Protein AF-A0A2E7SPN4-F1 (afdb_monomer)

Radius of gyration: 27.51 Å; Cα contacts (8 Å, |Δi|>4): 813; chains: 1; bounding box: 82×44×69 Å

Structure (mmCIF, N/CA/C/O backbone):
data_AF-A0A2E7SPN4-F1
#
_entry.id   AF-A0A2E7SPN4-F1
#
loop_
_atom_site.group_PDB
_atom_site.id
_atom_site.type_symbol
_atom_site.label_atom_id
_atom_site.label_alt_id
_atom_site.label_comp_id
_atom_site.label_asym_id
_atom_site.label_entity_id
_atom_site.label_seq_id
_atom_site.pdbx_PDB_ins_code
_atom_site.Cartn_x
_atom_site.Cartn_y
_atom_site.Cartn_z
_atom_site.occupancy
_atom_site.B_iso_or_equiv
_atom_site.auth_seq_id
_atom_site.auth_comp_id
_atom_site.auth_asym_id
_atom_site.auth_atom_id
_atom_site.pdbx_PDB_model_num
ATOM 1 N N . MET A 1 1 ? -12.518 7.032 13.743 1.00 55.84 1 MET A N 1
ATOM 2 C CA . MET A 1 1 ? -11.404 6.828 12.791 1.00 55.84 1 MET A CA 1
ATOM 3 C C . MET A 1 1 ? -11.559 5.425 12.258 1.00 55.84 1 MET A C 1
ATOM 5 O O . MET A 1 1 ? -11.758 4.526 13.066 1.00 55.84 1 MET A O 1
ATOM 9 N N . ASP A 1 2 ? -11.509 5.255 10.944 1.00 76.81 2 ASP A N 1
ATOM 10 C CA . ASP A 1 2 ? -11.681 3.938 10.329 1.00 76.81 2 ASP A CA 1
ATOM 11 C C . ASP A 1 2 ? -10.351 3.197 10.410 1.00 76.81 2 ASP A C 1
ATOM 13 O O . ASP A 1 2 ? -9.301 3.730 10.004 1.00 76.81 2 ASP A O 1
ATOM 17 N N . HIS A 1 3 ? -10.406 1.986 10.948 1.00 84.69 3 HIS A N 1
ATOM 18 C CA . HIS A 1 3 ? -9.251 1.130 11.147 1.00 84.69 3 HIS A CA 1
ATOM 19 C C . HIS A 1 3 ? -9.532 -0.255 10.584 1.00 84.69 3 HIS A C 1
ATOM 21 O O . HIS A 1 3 ? -10.679 -0.692 10.504 1.00 84.69 3 HIS A O 1
ATOM 27 N N . PHE A 1 4 ? -8.460 -0.951 10.236 1.00 91.06 4 PHE A N 1
ATOM 28 C CA . PHE A 1 4 ? -8.498 -2.384 10.030 1.00 91.06 4 PHE A CA 1
ATOM 29 C C . PHE A 1 4 ? -7.489 -3.048 10.959 1.00 91.06 4 PHE A C 1
ATOM 31 O O . PHE A 1 4 ? -6.599 -2.3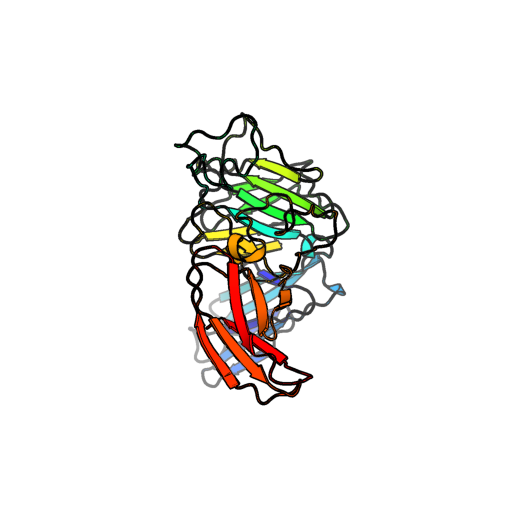84 11.500 1.00 91.06 4 PHE A O 1
ATOM 38 N N . ILE A 1 5 ? -7.655 -4.346 11.161 1.00 92.81 5 ILE A N 1
ATOM 39 C CA . ILE A 1 5 ? -6.731 -5.179 11.922 1.00 92.81 5 ILE A CA 1
ATOM 40 C C . ILE A 1 5 ? -6.674 -6.558 11.273 1.00 92.81 5 ILE A C 1
ATOM 42 O O . ILE A 1 5 ? -7.705 -7.126 10.904 1.00 92.81 5 ILE A O 1
ATOM 46 N N . LEU A 1 6 ? -5.469 -7.093 11.106 1.00 90.38 6 LEU A N 1
ATOM 47 C CA . LEU A 1 6 ? -5.292 -8.414 10.520 1.00 90.38 6 LEU A CA 1
ATOM 48 C C . LEU A 1 6 ? -5.435 -9.500 11.596 1.00 90.38 6 LEU A C 1
ATOM 50 O O . LEU A 1 6 ? -5.071 -9.284 12.757 1.00 90.38 6 LEU A O 1
ATOM 54 N N . PRO A 1 7 ? -5.926 -10.698 11.242 1.00 89.38 7 PRO A N 1
ATOM 55 C CA . PRO A 1 7 ? -5.889 -11.841 12.141 1.00 89.38 7 PRO A CA 1
ATOM 56 C C . PRO A 1 7 ? -4.491 -12.097 12.709 1.00 89.38 7 PRO A C 1
ATOM 58 O O . PRO A 1 7 ? -3.492 -12.075 11.992 1.00 89.38 7 PRO A O 1
ATOM 61 N N . GLY A 1 8 ? -4.424 -12.347 14.017 1.00 87.06 8 GLY A N 1
ATOM 62 C CA . GLY A 1 8 ? -3.161 -12.541 14.735 1.00 87.06 8 GLY A CA 1
ATOM 63 C C . GLY A 1 8 ? -2.456 -11.250 15.166 1.00 87.06 8 GLY A C 1
ATOM 64 O O . GLY A 1 8 ? -1.539 -11.319 15.987 1.00 87.06 8 GLY A O 1
ATOM 65 N N . GLU A 1 9 ? -2.894 -10.079 14.699 1.00 90.06 9 GLU A N 1
ATOM 66 C CA . GLU A 1 9 ? -2.477 -8.805 15.281 1.00 90.06 9 GLU A CA 1
ATOM 67 C C . GLU A 1 9 ? -3.204 -8.535 16.601 1.00 90.06 9 GLU A C 1
ATOM 69 O O . GLU A 1 9 ? -4.181 -9.189 16.975 1.00 90.06 9 GLU A O 1
ATOM 74 N N . THR A 1 10 ? -2.695 -7.565 17.359 1.00 92.50 10 THR A N 1
ATOM 75 C CA . THR A 1 10 ? -3.352 -7.097 18.576 1.00 92.50 10 THR A CA 1
ATOM 76 C C . THR A 1 10 ? -3.374 -5.582 18.615 1.00 92.50 10 THR A C 1
ATOM 78 O O . THR A 1 10 ? -2.332 -4.939 18.495 1.00 92.50 10 THR A O 1
ATOM 81 N N . ALA A 1 11 ? -4.559 -5.022 18.839 1.00 91.81 11 ALA A N 1
ATOM 82 C CA . ALA A 1 11 ? -4.746 -3.600 19.087 1.00 91.81 11 ALA A CA 1
ATOM 83 C C . ALA A 1 11 ? -5.298 -3.373 20.494 1.00 91.81 11 ALA A C 1
ATOM 85 O O . ALA A 1 11 ? -6.052 -4.186 21.030 1.00 91.81 11 ALA A O 1
ATOM 86 N N . VAL A 1 12 ? -4.920 -2.245 21.091 1.00 94.31 12 VAL A N 1
ATOM 87 C CA . VAL A 1 12 ? -5.429 -1.810 22.391 1.00 94.31 12 VAL A CA 1
ATOM 88 C C . VAL A 1 12 ? -6.076 -0.448 22.215 1.00 94.31 12 VAL A C 1
ATOM 90 O O . VAL A 1 12 ? -5.440 0.476 21.710 1.00 94.31 12 VAL A O 1
ATOM 93 N N . ILE A 1 13 ? -7.329 -0.328 22.646 1.00 93.50 13 ILE A N 1
ATOM 94 C CA . ILE A 1 13 ? -8.044 0.945 22.706 1.00 93.50 13 ILE A CA 1
ATOM 95 C C . ILE A 1 13 ? -8.206 1.305 24.174 1.00 93.50 13 ILE A C 1
ATOM 97 O O . ILE A 1 13 ? -8.728 0.515 24.960 1.00 93.50 13 ILE A O 1
ATOM 101 N N . GLU A 1 14 ? -7.743 2.494 24.538 1.00 94.69 14 GLU A N 1
ATOM 102 C CA . GLU A 1 14 ? -7.925 3.065 25.867 1.00 94.69 14 GLU A CA 1
ATOM 103 C C . GLU A 1 14 ? -8.703 4.372 25.728 1.00 94.69 14 GLU A C 1
ATOM 105 O O . GLU A 1 14 ? -8.368 5.226 24.905 1.00 94.69 14 GLU A O 1
ATOM 110 N N . ALA A 1 15 ? -9.754 4.518 26.527 1.00 93.94 15 ALA A N 1
ATOM 111 C CA . ALA A 1 15 ? -10.560 5.723 26.602 1.00 93.94 15 ALA A CA 1
ATOM 112 C C . ALA A 1 15 ? -10.698 6.160 28.062 1.00 93.94 15 ALA A C 1
ATOM 114 O O . ALA A 1 15 ? -10.828 5.337 28.969 1.00 93.94 15 ALA A O 1
ATOM 115 N N . LEU A 1 16 ? -10.669 7.473 28.277 1.00 93.81 16 LEU A N 1
ATOM 116 C CA . LEU A 1 16 ? -10.899 8.089 29.576 1.00 93.81 16 LEU A CA 1
ATOM 117 C C . LEU A 1 16 ? -12.164 8.939 29.492 1.00 93.81 16 LEU A C 1
ATOM 119 O O . LEU A 1 16 ? -12.195 9.936 28.770 1.00 93.81 16 LEU A O 1
ATOM 123 N N . ILE A 1 17 ? -13.196 8.543 30.230 1.00 93.12 17 ILE A N 1
ATOM 124 C CA . ILE A 1 17 ? -14.498 9.198 30.236 1.00 93.12 17 ILE A CA 1
ATOM 125 C C . ILE A 1 17 ? -14.606 10.049 31.496 1.00 93.12 17 ILE A C 1
ATOM 127 O O . ILE A 1 17 ? -14.512 9.551 32.620 1.00 93.12 17 ILE A O 1
ATOM 131 N N . ARG A 1 18 ? -14.817 11.349 31.288 1.00 89.38 18 ARG A N 1
ATOM 132 C CA . ARG A 1 18 ? -14.953 12.353 32.345 1.00 89.38 18 ARG A CA 1
ATOM 133 C C . ARG A 1 18 ? -16.371 12.889 32.363 1.00 89.38 18 ARG A C 1
ATOM 135 O O . ARG A 1 18 ? -16.866 13.331 31.330 1.00 89.38 18 ARG A O 1
ATOM 142 N N . ASN A 1 19 ? -16.984 12.909 33.540 1.00 88.19 19 ASN A N 1
ATOM 143 C CA . ASN A 1 19 ? -18.257 13.581 33.754 1.00 88.19 19 ASN A CA 1
ATOM 144 C C . ASN A 1 19 ? -18.002 15.014 34.262 1.00 88.19 19 ASN A C 1
ATOM 146 O O . ASN A 1 19 ? -17.510 15.173 35.376 1.00 88.19 19 ASN A O 1
ATOM 150 N N . PRO A 1 20 ? -18.308 16.066 33.485 1.00 80.56 20 PRO A N 1
ATOM 151 C CA . PRO A 1 20 ? -18.075 17.444 33.914 1.00 80.56 20 PRO A CA 1
ATOM 152 C C . PRO A 1 20 ? -19.135 17.965 34.900 1.00 80.56 20 PRO A C 1
ATOM 154 O O . PRO A 1 20 ? -18.896 18.977 35.557 1.00 80.56 20 PRO A O 1
ATOM 157 N N . ALA A 1 21 ? -20.297 17.308 34.988 1.00 71.81 21 ALA A N 1
ATOM 158 C CA . ALA A 1 21 ? -21.469 17.818 35.699 1.00 71.81 21 ALA A CA 1
ATOM 159 C C . ALA A 1 21 ? -21.487 17.461 37.197 1.00 71.81 21 ALA A C 1
ATOM 161 O O . ALA A 1 21 ? -22.137 18.141 37.991 1.00 71.81 21 ALA A O 1
ATOM 162 N N . GLU A 1 22 ? -20.766 16.414 37.611 1.00 65.56 22 GLU A N 1
ATOM 163 C CA . GLU A 1 22 ? -20.791 15.907 38.986 1.00 65.56 22 GLU A CA 1
ATOM 164 C C . GLU A 1 22 ? -19.412 15.429 39.449 1.00 65.56 22 GLU A C 1
ATOM 166 O O . GLU A 1 22 ? -18.587 14.992 38.654 1.00 65.56 22 GLU A O 1
ATOM 171 N N . ASN A 1 23 ? -19.183 15.416 40.767 1.00 72.06 23 ASN A N 1
ATOM 172 C CA . ASN A 1 23 ? -18.033 14.726 41.364 1.00 72.06 23 ASN A CA 1
ATOM 173 C C . ASN A 1 23 ? -18.291 13.204 41.452 1.00 72.06 23 ASN A C 1
ATOM 175 O O . ASN A 1 23 ? -18.189 12.618 42.530 1.00 72.06 23 ASN A O 1
ATOM 179 N N . LYS A 1 24 ? -18.746 12.609 40.342 1.00 80.25 24 LYS A N 1
ATOM 180 C CA . LYS A 1 24 ? -19.113 11.196 40.174 1.00 80.25 24 LYS A CA 1
ATOM 181 C C . LYS A 1 24 ? -18.874 10.761 38.731 1.00 80.25 24 LYS A C 1
ATOM 183 O O . LYS A 1 24 ? -19.108 11.552 37.816 1.00 80.25 24 LYS A O 1
ATOM 188 N N . ALA A 1 25 ? -18.517 9.495 38.534 1.00 79.00 25 ALA A N 1
ATOM 189 C CA . ALA A 1 25 ? -18.378 8.921 37.203 1.00 79.00 25 ALA A CA 1
ATOM 190 C C . ALA A 1 25 ? -19.696 8.951 36.414 1.00 79.00 25 ALA A C 1
ATOM 192 O O . ALA A 1 25 ? -20.790 8.881 36.981 1.00 79.00 25 ALA A O 1
ATOM 193 N N . ALA A 1 26 ? -19.579 9.070 35.089 1.00 86.50 26 ALA A N 1
ATOM 194 C CA . ALA A 1 26 ? -20.697 8.839 34.179 1.00 86.50 26 ALA A CA 1
ATOM 195 C C . ALA A 1 26 ? -21.074 7.351 34.191 1.00 86.50 26 ALA A C 1
ATOM 197 O O . ALA A 1 26 ? -20.232 6.491 34.457 1.00 86.50 26 ALA A O 1
ATOM 198 N N . THR A 1 27 ? -22.325 7.035 33.860 1.00 92.25 27 THR A N 1
ATOM 199 C CA . THR A 1 27 ? -22.684 5.643 33.561 1.00 92.25 27 THR A CA 1
ATOM 200 C C . THR A 1 27 ? -22.143 5.315 32.178 1.00 92.25 27 THR A C 1
ATOM 202 O O . THR A 1 27 ? -22.419 6.054 31.239 1.00 92.25 27 THR A O 1
ATOM 205 N N . VAL A 1 28 ? -21.352 4.248 32.049 1.00 95.75 28 VAL A N 1
ATOM 206 C CA . VAL A 1 28 ? -20.765 3.839 30.766 1.00 95.75 28 VAL A CA 1
ATOM 207 C C . VAL A 1 28 ? -21.293 2.466 30.369 1.00 95.75 28 VAL A C 1
ATOM 209 O O . VAL A 1 28 ? -21.077 1.485 31.082 1.00 95.75 28 VAL A O 1
ATOM 212 N N . THR A 1 29 ? -21.950 2.401 29.214 1.00 96.62 29 THR A N 1
ATOM 213 C CA . THR A 1 29 ? -22.475 1.178 28.603 1.00 96.62 29 THR A CA 1
ATOM 214 C C . THR A 1 29 ? -21.583 0.783 27.422 1.00 96.62 29 THR A C 1
ATOM 216 O O . THR A 1 29 ? -21.516 1.519 26.435 1.00 96.62 29 THR A O 1
ATOM 219 N N . PRO A 1 30 ? -20.857 -0.347 27.501 1.00 96.69 30 PRO A N 1
ATOM 220 C CA . PRO A 1 30 ? -19.986 -0.788 26.420 1.00 96.69 30 PRO A CA 1
ATOM 221 C C . PRO A 1 30 ? -20.702 -1.697 25.411 1.00 96.69 30 PRO A C 1
ATOM 223 O O . PRO A 1 30 ? -21.443 -2.604 25.791 1.00 96.69 30 PRO A O 1
ATOM 226 N N . THR A 1 31 ? -20.358 -1.533 24.134 1.00 95.75 31 THR A N 1
ATOM 227 C CA . THR A 1 31 ? -20.567 -2.526 23.071 1.00 95.75 31 THR A CA 1
ATOM 228 C C . THR A 1 31 ? -19.223 -3.185 22.771 1.00 95.75 31 THR A C 1
ATOM 230 O O . THR A 1 31 ? -18.244 -2.501 22.460 1.00 95.75 31 THR A O 1
ATOM 233 N N . GLY A 1 32 ? -19.156 -4.511 22.907 1.00 92.12 32 GLY A N 1
ATOM 234 C CA . GLY A 1 32 ? -17.913 -5.286 22.838 1.00 92.12 32 GLY A CA 1
ATOM 235 C C . GLY A 1 32 ? -17.300 -5.588 24.213 1.00 92.12 32 GLY A C 1
ATOM 236 O O . GLY A 1 32 ? -17.860 -5.274 25.262 1.00 92.12 32 GLY A O 1
ATOM 237 N N . ASN A 1 33 ? -16.128 -6.224 24.218 1.00 93.25 33 ASN A N 1
ATOM 238 C CA . ASN A 1 33 ? -15.510 -6.794 25.424 1.00 93.25 33 ASN A CA 1
ATOM 239 C C . ASN A 1 33 ? -14.629 -5.790 26.190 1.00 93.25 33 ASN A C 1
ATOM 241 O O . ASN A 1 33 ? -13.453 -6.051 26.455 1.00 93.25 33 ASN A O 1
ATOM 245 N N . TRP A 1 34 ? -15.182 -4.627 26.530 1.00 96.69 34 TRP A N 1
ATOM 246 C CA . TRP A 1 34 ? -14.467 -3.599 27.286 1.00 96.69 34 TRP A CA 1
ATOM 247 C C . TRP A 1 34 ? -14.253 -3.997 28.749 1.00 96.69 34 TRP A C 1
ATOM 249 O O . TRP A 1 34 ? -15.145 -4.512 29.421 1.00 96.69 34 TRP A O 1
ATOM 259 N N . ASN A 1 35 ? -13.073 -3.683 29.270 1.00 97.12 35 ASN A N 1
ATOM 260 C CA . ASN A 1 35 ? -12.794 -3.645 30.696 1.00 97.12 35 ASN A CA 1
ATOM 261 C C . ASN A 1 35 ? -12.978 -2.207 31.195 1.00 97.12 35 ASN A C 1
ATOM 263 O O . ASN A 1 35 ? -12.300 -1.303 30.708 1.00 97.12 35 ASN A O 1
ATOM 267 N N . LEU A 1 36 ? -13.897 -2.001 32.138 1.00 96.88 36 LEU A N 1
ATOM 268 C CA . LEU A 1 36 ? -14.202 -0.688 32.706 1.00 96.88 36 LEU A CA 1
ATOM 269 C C . LEU A 1 36 ? -13.752 -0.636 34.167 1.00 96.88 36 LEU A C 1
ATOM 271 O O . LEU A 1 36 ? -14.101 -1.517 34.956 1.00 96.88 36 LEU A O 1
ATOM 275 N N . THR A 1 37 ? -13.012 0.405 34.536 1.00 95.25 37 THR A N 1
ATOM 276 C CA . THR A 1 37 ? -12.632 0.692 35.924 1.00 95.25 37 THR A CA 1
ATOM 277 C C . THR A 1 37 ? -12.861 2.163 36.249 1.00 95.25 37 THR A C 1
ATOM 279 O O . THR A 1 37 ? -12.702 3.029 35.395 1.00 95.25 37 THR A O 1
ATOM 282 N N . GLU A 1 38 ? -13.250 2.464 37.486 1.00 93.06 38 GLU A N 1
ATOM 283 C CA . GLU A 1 38 ? -13.335 3.840 37.986 1.00 93.06 38 GLU A CA 1
ATOM 284 C C . GLU A 1 38 ? -12.045 4.186 38.737 1.00 93.06 38 GLU A C 1
ATOM 286 O O . GLU A 1 38 ? -11.529 3.362 39.498 1.00 93.06 38 GLU A O 1
ATOM 291 N N . ASN A 1 39 ? -11.497 5.377 38.496 1.00 88.69 39 ASN A N 1
ATOM 292 C CA . ASN A 1 39 ? -10.287 5.852 39.167 1.00 88.69 39 ASN A CA 1
ATOM 293 C C . ASN A 1 39 ? -10.603 6.764 40.370 1.00 88.69 39 ASN A C 1
ATOM 295 O O . ASN A 1 39 ? -11.739 7.179 40.581 1.00 88.69 39 ASN A O 1
ATOM 299 N N . ASP A 1 40 ? -9.571 7.139 41.134 1.00 88.25 40 ASP A N 1
ATOM 300 C CA . ASP A 1 40 ? -9.708 8.000 42.324 1.00 88.25 40 ASP A CA 1
ATOM 301 C C . ASP A 1 40 ? -10.228 9.424 42.018 1.00 88.25 40 ASP A C 1
ATOM 303 O O . ASP A 1 40 ? -10.559 10.176 42.935 1.00 88.25 40 ASP A O 1
ATOM 307 N N . ALA A 1 41 ? -10.290 9.810 40.739 1.00 86.69 41 ALA A N 1
ATOM 308 C CA . ALA A 1 41 ? -10.842 11.077 40.266 1.00 86.69 41 ALA A CA 1
ATOM 309 C C . ALA A 1 41 ? -12.303 10.956 39.781 1.00 86.69 41 ALA A C 1
ATOM 311 O O . ALA A 1 41 ? -12.826 11.911 39.207 1.00 86.69 41 ALA A O 1
ATOM 312 N N . ASN A 1 42 ? -12.966 9.818 40.026 1.00 87.75 42 ASN A N 1
ATOM 313 C CA . ASN A 1 42 ? -14.308 9.489 39.531 1.00 87.75 42 ASN A CA 1
ATOM 314 C C . ASN A 1 42 ? -14.412 9.539 37.994 1.00 87.75 42 ASN A C 1
ATOM 316 O O . ASN A 1 42 ? -15.426 9.953 37.432 1.00 87.75 42 ASN A O 1
ATOM 320 N N . GLU A 1 43 ? -13.348 9.154 37.292 1.00 92.00 43 GLU A N 1
ATOM 321 C CA . GLU A 1 43 ? -13.342 8.993 35.838 1.00 92.00 43 GLU A CA 1
ATOM 322 C C . GLU A 1 43 ? -13.436 7.504 35.500 1.00 92.00 43 GLU A C 1
ATOM 324 O O . GLU A 1 43 ? -12.837 6.664 36.177 1.00 92.00 43 GLU A O 1
ATOM 329 N N . THR A 1 44 ? -14.148 7.165 34.425 1.00 94.25 44 THR A N 1
ATOM 330 C CA . THR A 1 44 ? -14.168 5.789 33.917 1.00 94.25 44 THR A CA 1
ATOM 331 C C . THR A 1 44 ? -13.020 5.594 32.936 1.00 94.25 44 THR A C 1
ATOM 333 O O . THR A 1 44 ? -12.953 6.253 31.899 1.00 94.25 44 THR A O 1
ATOM 336 N N . VAL A 1 45 ? -12.119 4.672 33.254 1.00 95.31 45 VAL A N 1
ATOM 337 C CA . VAL A 1 45 ? -11.088 4.160 32.355 1.00 95.31 45 VAL A CA 1
ATOM 338 C C . VAL A 1 45 ? -11.660 2.939 31.645 1.00 95.31 45 VAL A C 1
ATOM 340 O O . VAL A 1 45 ? -12.008 1.945 32.280 1.00 95.31 45 VAL A O 1
ATOM 343 N N . ALA A 1 46 ? -11.758 3.011 30.325 1.00 96.56 46 ALA A N 1
ATOM 344 C CA . ALA A 1 46 ? -12.212 1.918 29.483 1.00 96.56 46 ALA A CA 1
ATOM 345 C C . ALA A 1 46 ? -11.037 1.379 28.668 1.00 96.56 46 ALA A C 1
ATOM 347 O O . ALA A 1 46 ? -10.344 2.138 27.991 1.00 96.56 46 ALA A O 1
ATOM 348 N N . LYS A 1 47 ? -10.816 0.066 28.721 1.00 97.31 47 LYS A N 1
ATOM 349 C CA . LYS A 1 47 ? -9.765 -0.617 27.968 1.00 97.31 47 LYS A CA 1
ATOM 350 C C . LYS A 1 47 ? -10.329 -1.788 27.182 1.00 97.31 47 LYS A C 1
ATOM 352 O O . LYS A 1 47 ? -10.971 -2.665 27.751 1.00 97.31 47 LYS A O 1
ATOM 357 N N . LEU A 1 48 ? -10.019 -1.845 25.896 1.00 96.12 48 LEU A N 1
ATOM 358 C CA . LEU A 1 48 ? -10.346 -2.956 25.012 1.00 96.12 48 LEU A CA 1
ATOM 359 C C . LEU A 1 48 ? -9.065 -3.523 24.410 1.00 96.12 48 LEU A C 1
ATOM 361 O O . LEU A 1 48 ? -8.202 -2.771 23.960 1.00 96.12 48 LEU A O 1
ATOM 365 N N . VAL A 1 49 ? -8.953 -4.849 24.394 1.00 95.81 49 VAL A N 1
ATOM 366 C CA . VAL A 1 49 ? -7.905 -5.571 23.666 1.00 95.81 49 VAL A CA 1
ATOM 367 C C . VAL A 1 49 ? -8.579 -6.343 22.542 1.00 95.81 49 VAL A C 1
ATOM 369 O O . VAL A 1 49 ? -9.458 -7.164 22.796 1.00 95.81 49 VAL A O 1
ATOM 372 N N . LEU A 1 50 ? -8.177 -6.059 21.309 1.00 94.75 50 LEU A N 1
ATOM 373 C CA . LEU A 1 50 ? -8.671 -6.710 20.103 1.00 94.75 50 LEU A CA 1
ATOM 374 C C . LEU A 1 50 ? -7.614 -7.665 19.582 1.00 94.75 50 LEU A C 1
ATOM 376 O O . LEU A 1 50 ? -6.478 -7.253 19.367 1.00 94.75 50 LEU A O 1
ATOM 380 N N . SER A 1 51 ? -8.012 -8.910 19.354 1.00 94.69 51 SER A N 1
ATOM 381 C CA . SER A 1 51 ? -7.167 -9.955 18.776 1.00 94.69 51 SER A CA 1
ATOM 382 C C . SER A 1 51 ? -8.027 -10.812 17.844 1.00 94.69 51 SER A C 1
ATOM 384 O O . SER A 1 51 ? -8.454 -11.898 18.247 1.00 94.69 51 SER A O 1
ATOM 386 N N . PRO A 1 52 ? -8.372 -10.303 16.647 1.00 93.88 52 PRO A N 1
ATOM 387 C CA . PRO A 1 52 ? -9.176 -11.050 15.690 1.00 93.88 52 PRO A CA 1
ATOM 388 C C . PRO A 1 52 ? -8.453 -12.332 15.276 1.00 93.88 52 PRO A C 1
ATOM 390 O O . PRO A 1 52 ? -7.223 -12.407 15.187 1.00 93.88 52 PRO A O 1
ATOM 393 N N . SER A 1 53 ? -9.248 -13.355 15.019 1.00 94.19 53 SER A N 1
ATOM 394 C CA . SER A 1 53 ? -8.830 -14.667 14.564 1.00 94.19 53 SER A CA 1
ATOM 395 C C . SER A 1 53 ? -9.131 -14.852 13.079 1.00 94.19 53 SER A C 1
ATOM 397 O O . SER A 1 53 ? -9.786 -14.036 12.434 1.00 94.19 53 SER A O 1
ATOM 399 N N . GLU A 1 54 ? -8.703 -15.986 12.534 1.00 94.69 54 GLU A N 1
ATOM 400 C CA . GLU A 1 54 ? -9.052 -16.391 11.170 1.00 94.69 54 GLU A CA 1
ATOM 401 C C . GLU A 1 54 ? -10.570 -16.491 10.938 1.00 94.69 54 GLU A C 1
ATOM 403 O O . GLU A 1 54 ? -11.018 -16.372 9.800 1.00 94.69 54 GLU A O 1
ATOM 408 N N . ALA A 1 55 ? -11.364 -1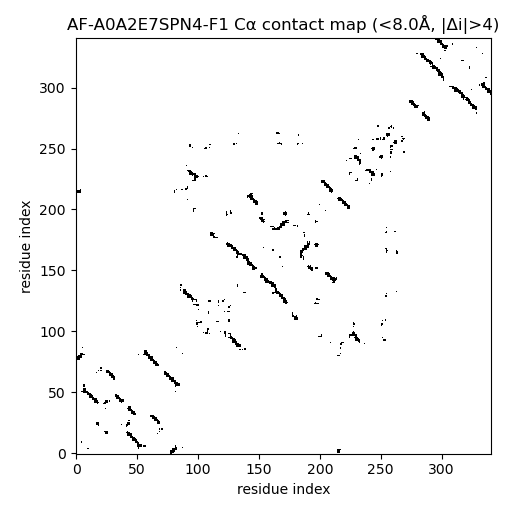6.703 11.995 1.00 96.12 55 ALA A N 1
ATOM 409 C CA . ALA A 1 55 ? -12.821 -16.776 11.901 1.00 96.12 55 ALA A CA 1
ATOM 410 C C . ALA A 1 55 ? -13.485 -15.398 11.742 1.00 96.12 55 ALA A C 1
ATOM 412 O O . ALA A 1 55 ? -14.638 -15.335 11.325 1.00 96.12 55 ALA A O 1
ATOM 413 N N . ASP A 1 56 ? -12.767 -14.315 12.052 1.00 96.19 56 ASP A N 1
ATOM 414 C CA . ASP A 1 56 ? -13.294 -12.949 12.018 1.00 96.19 56 ASP A CA 1
ATOM 415 C C . ASP A 1 56 ? -13.098 -12.274 10.650 1.00 96.19 56 ASP A C 1
ATOM 417 O O . ASP A 1 56 ? -13.535 -11.146 10.452 1.00 96.19 56 ASP A O 1
ATOM 421 N N . LYS A 1 57 ? -12.454 -12.940 9.681 1.00 95.75 57 LYS A N 1
ATOM 422 C CA . LYS A 1 57 ? -12.211 -12.389 8.337 1.00 95.75 57 LYS A CA 1
ATOM 423 C C . LYS A 1 57 ? -13.508 -11.951 7.654 1.00 95.75 57 LYS A C 1
ATOM 425 O O . LYS A 1 57 ? -14.453 -12.727 7.542 1.00 95.75 57 LYS A O 1
ATOM 430 N N . GLY A 1 58 ? -13.510 -10.728 7.135 1.00 96.25 58 GLY A N 1
ATOM 431 C CA . GLY A 1 58 ? -14.659 -10.076 6.509 1.00 96.25 58 GLY A CA 1
ATOM 432 C C . GLY A 1 58 ? -15.642 -9.443 7.499 1.00 96.25 58 GLY A C 1
ATOM 433 O O . GLY A 1 58 ? -16.650 -8.890 7.063 1.00 96.25 58 GLY A O 1
ATOM 434 N N . ALA A 1 59 ? -15.393 -9.515 8.810 1.00 95.75 59 ALA A N 1
ATOM 435 C CA . ALA A 1 59 ? -16.277 -8.931 9.809 1.00 95.75 59 ALA A CA 1
ATOM 436 C C . ALA A 1 59 ? -15.925 -7.467 10.102 1.00 95.75 59 ALA A C 1
ATOM 438 O O . ALA A 1 59 ? -14.757 -7.089 10.219 1.00 95.75 59 ALA A O 1
ATOM 439 N N . LEU A 1 60 ? -16.961 -6.654 10.310 1.00 94.25 60 LEU A N 1
ATOM 440 C CA . LEU A 1 60 ? -16.837 -5.384 11.014 1.00 94.25 60 LEU A CA 1
ATOM 441 C C . LEU A 1 60 ? -17.027 -5.643 12.511 1.00 94.25 60 LEU A C 1
ATOM 443 O O . LEU A 1 60 ? -18.074 -6.135 12.933 1.00 94.25 60 LEU A O 1
ATOM 447 N N . LEU A 1 61 ? -16.019 -5.311 13.313 1.00 92.56 61 LEU A N 1
ATOM 448 C CA . LEU A 1 61 ? -16.112 -5.370 14.764 1.00 92.56 61 LEU A CA 1
ATOM 449 C C . LEU A 1 61 ? -16.883 -4.141 15.247 1.00 92.56 61 LEU A C 1
ATOM 451 O O . LEU A 1 61 ? -16.375 -3.021 15.183 1.00 92.56 61 LEU A O 1
ATOM 455 N N . ASP A 1 62 ? -18.109 -4.366 15.710 1.00 85.56 62 ASP A N 1
ATOM 456 C CA . ASP A 1 62 ? -18.951 -3.321 16.283 1.00 85.56 62 ASP A CA 1
ATOM 457 C C . ASP A 1 62 ? -18.542 -3.055 17.736 1.00 85.56 62 ASP A C 1
ATOM 459 O O . ASP A 1 62 ? -18.641 -3.925 18.610 1.00 85.56 62 ASP A O 1
ATOM 463 N N . ILE A 1 63 ? -17.983 -1.870 17.973 1.00 93.12 63 ILE A N 1
ATOM 464 C CA . ILE A 1 63 ? -17.366 -1.487 19.238 1.00 93.12 63 ILE A CA 1
ATOM 465 C C . ILE A 1 63 ? -17.779 -0.059 19.553 1.00 93.12 63 ILE A C 1
ATOM 467 O O . ILE A 1 63 ? -17.506 0.868 18.786 1.00 93.12 63 ILE A O 1
ATOM 471 N N . ALA A 1 64 ? -18.360 0.129 20.734 1.00 95.25 64 ALA A N 1
ATOM 472 C CA . ALA A 1 64 ? -18.802 1.438 21.178 1.00 95.25 64 ALA A CA 1
ATOM 473 C C . ALA A 1 64 ? -18.708 1.613 22.695 1.00 95.25 64 ALA A C 1
ATOM 475 O O . ALA A 1 64 ? -18.658 0.643 23.454 1.00 95.25 64 ALA A O 1
ATOM 476 N N . LEU A 1 65 ? -18.703 2.871 23.125 1.00 96.69 65 LEU A N 1
ATOM 477 C CA . LEU A 1 65 ? -18.913 3.290 24.505 1.00 96.69 65 LEU A CA 1
ATOM 478 C C . LEU A 1 65 ? -19.985 4.376 24.512 1.00 96.69 65 LEU A C 1
ATOM 480 O O . LEU A 1 65 ? -19.789 5.441 23.926 1.00 96.69 65 LEU A O 1
ATOM 484 N N . GLU A 1 66 ? -21.094 4.123 25.192 1.00 96.75 66 GLU A N 1
ATOM 485 C CA . GLU A 1 66 ? -22.113 5.129 25.469 1.00 96.75 66 GLU A CA 1
ATOM 486 C C . GLU A 1 66 ? -21.937 5.629 26.901 1.00 96.75 66 GLU A C 1
ATOM 488 O O . GLU A 1 66 ? -21.961 4.843 27.846 1.00 96.75 66 GLU A O 1
ATOM 493 N N . ALA A 1 67 ? -21.705 6.929 27.063 1.00 94.50 67 ALA A N 1
ATOM 494 C CA . ALA A 1 67 ? -21.568 7.576 28.359 1.00 94.50 67 ALA A CA 1
ATOM 495 C C . ALA A 1 67 ? -22.792 8.449 28.634 1.00 94.50 67 ALA A C 1
ATOM 497 O O . ALA A 1 67 ? -23.123 9.318 27.829 1.00 94.50 67 ALA A O 1
ATOM 498 N N . GLU A 1 68 ? -23.427 8.258 29.787 1.00 93.56 68 GLU A N 1
ATOM 499 C CA . GLU A 1 68 ? -24.653 8.952 30.177 1.00 93.56 68 GLU A CA 1
ATOM 500 C C . GLU A 1 68 ? -24.509 9.643 31.537 1.00 93.56 68 GLU A C 1
ATOM 502 O O . GLU A 1 68 ? -23.921 9.110 32.488 1.00 93.56 68 GLU A O 1
ATOM 507 N N . ASN A 1 69 ? -25.093 10.836 31.645 1.00 89.12 69 ASN A N 1
ATOM 508 C CA . ASN A 1 69 ? -25.329 11.535 32.902 1.00 89.12 69 ASN A CA 1
ATOM 509 C C . ASN A 1 69 ? -26.735 12.171 32.906 1.00 89.12 69 ASN A C 1
ATOM 511 O O . ASN A 1 69 ? -27.543 11.953 32.006 1.00 89.12 69 ASN A O 1
ATOM 515 N N . ILE A 1 70 ? -27.047 12.966 33.934 1.00 86.75 70 ILE A N 1
ATOM 516 C CA . ILE A 1 70 ? -28.356 13.631 34.055 1.00 86.75 70 ILE A CA 1
ATOM 517 C C . ILE A 1 70 ? -28.608 14.721 32.997 1.00 86.75 70 ILE A C 1
ATOM 519 O O . ILE A 1 70 ? -29.747 15.155 32.836 1.00 86.75 70 ILE A O 1
ATOM 523 N N . GLU A 1 71 ? -27.563 15.193 32.317 1.00 87.81 71 GLU A N 1
ATOM 524 C CA . GLU A 1 71 ? -27.627 16.270 31.324 1.00 87.81 71 GLU A CA 1
ATOM 525 C C . GLU A 1 71 ? -27.734 15.732 29.889 1.00 87.81 71 GLU A C 1
ATOM 527 O O . GLU A 1 71 ? -28.263 16.426 29.020 1.00 87.81 71 GLU A O 1
ATOM 532 N N . GLY A 1 72 ? -27.274 14.503 29.632 1.00 89.00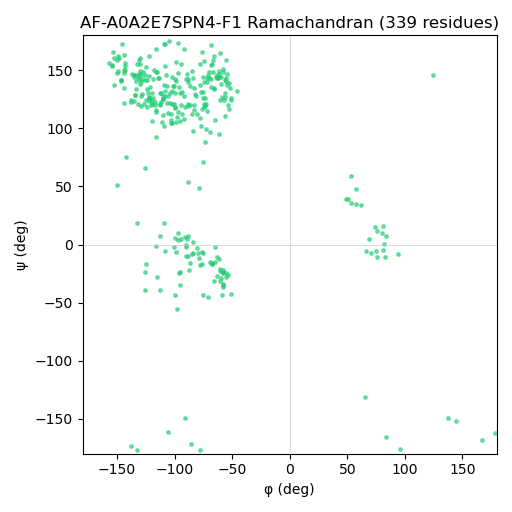 72 GLY A N 1
ATOM 533 C CA . GLY A 1 72 ? -27.381 13.858 28.327 1.00 89.00 72 GLY A CA 1
ATOM 534 C C . GLY A 1 72 ? -26.527 12.600 28.176 1.00 89.00 72 GLY A C 1
ATOM 535 O O . GLY A 1 72 ? -25.970 12.076 29.143 1.00 89.00 72 GLY A O 1
ATOM 536 N N . SER A 1 73 ? -26.422 12.133 26.930 1.00 92.94 73 SER A N 1
ATOM 537 C CA . SER A 1 73 ? -25.594 10.996 26.529 1.00 92.94 73 SER A CA 1
ATOM 538 C C . SER A 1 73 ? -24.623 11.368 25.408 1.00 92.94 73 SER A C 1
ATOM 540 O O . SER A 1 73 ? -24.870 12.282 24.617 1.00 92.94 73 SER A O 1
ATOM 542 N N . GLN A 1 74 ? -23.499 10.658 25.349 1.00 93.56 74 GLN A N 1
ATOM 543 C CA . GLN A 1 74 ? -22.514 10.742 24.278 1.00 93.56 74 GLN A CA 1
ATOM 544 C C . GLN A 1 74 ? -22.104 9.332 23.860 1.00 93.56 74 GLN A C 1
ATOM 546 O O . GLN A 1 74 ? -21.678 8.533 24.693 1.00 93.56 74 GLN A O 1
ATOM 551 N N . LEU A 1 75 ? -22.170 9.062 22.557 1.00 94.44 75 LEU A N 1
ATOM 552 C CA . LEU A 1 75 ? -21.735 7.806 21.960 1.00 94.44 75 LEU A CA 1
ATOM 553 C C . LEU A 1 75 ? -20.356 7.973 21.309 1.00 94.44 75 LEU A C 1
ATOM 555 O O . LEU A 1 75 ? -20.092 8.969 20.627 1.00 94.44 75 LEU A O 1
ATOM 559 N N . PHE A 1 76 ? -19.483 6.995 21.528 1.00 92.44 76 PHE A N 1
ATOM 560 C CA . PHE A 1 76 ? -18.194 6.852 20.862 1.00 92.44 76 PHE A CA 1
ATOM 561 C C . PHE A 1 76 ? -18.170 5.516 20.130 1.00 92.44 76 PHE A C 1
ATOM 563 O O . PHE A 1 76 ? -18.296 4.479 20.773 1.00 92.44 76 PHE A O 1
ATOM 570 N N . GLU A 1 77 ? -17.991 5.543 18.811 1.00 91.62 77 GLU A N 1
ATOM 571 C CA . GLU A 1 77 ? -17.993 4.349 17.960 1.00 91.62 77 GLU A CA 1
ATOM 572 C C . GLU A 1 77 ? -16.648 4.170 17.260 1.00 91.62 77 GLU A C 1
ATOM 574 O O . GLU A 1 77 ? -16.014 5.131 16.802 1.00 91.62 77 GLU A O 1
ATOM 579 N N . TRP A 1 78 ? -16.234 2.911 17.141 1.00 90.31 78 TRP A N 1
ATOM 580 C CA . TRP A 1 78 ? -15.083 2.497 16.356 1.00 90.31 78 TRP A CA 1
ATOM 581 C C . TRP A 1 78 ? -15.525 1.489 15.305 1.00 90.31 78 TRP A C 1
ATOM 583 O O . TRP A 1 78 ? -16.057 0.434 15.629 1.00 90.31 78 TRP A O 1
ATOM 593 N N . GLN A 1 79 ? -15.241 1.799 14.043 1.00 87.31 79 GLN A N 1
ATOM 594 C CA . GLN A 1 79 ? -15.391 0.861 12.938 1.00 87.31 79 GLN A CA 1
ATOM 595 C C . GLN A 1 79 ? -14.044 0.197 12.684 1.00 87.31 79 GLN A C 1
ATOM 597 O O . GLN A 1 79 ? -13.106 0.837 12.195 1.00 87.31 79 GLN A O 1
ATOM 602 N N . ILE A 1 80 ? -13.944 -1.072 13.078 1.00 92.75 80 ILE A N 1
ATOM 603 C CA . ILE A 1 80 ? -12.718 -1.855 12.955 1.00 92.75 80 ILE A CA 1
ATOM 604 C C . ILE A 1 80 ? -12.998 -3.056 12.072 1.00 92.75 80 ILE A C 1
ATOM 606 O O . ILE A 1 80 ? -13.675 -3.996 12.479 1.00 92.75 80 ILE A O 1
ATOM 610 N N . TYR A 1 81 ? -12.493 -3.002 10.848 1.00 96.12 81 TYR A N 1
ATOM 611 C CA . TYR A 1 81 ? -12.689 -4.055 9.868 1.00 96.12 81 TYR A CA 1
ATOM 612 C C . TYR A 1 81 ? -11.598 -5.122 9.976 1.00 96.12 81 TYR A C 1
ATOM 614 O O . TYR A 1 81 ? -10.422 -4.807 10.155 1.00 96.12 81 TYR A O 1
ATOM 622 N N . VAL A 1 82 ? -11.974 -6.389 9.846 1.00 96.69 82 VAL A N 1
ATOM 623 C CA . VAL A 1 82 ? -11.028 -7.486 9.638 1.00 96.69 82 VAL A CA 1
ATOM 624 C C . VAL A 1 82 ? -11.114 -7.857 8.160 1.00 96.69 82 VAL A C 1
ATOM 626 O O . VAL A 1 82 ? -12.117 -8.453 7.767 1.00 96.69 82 VAL A O 1
ATOM 629 N N . PRO A 1 83 ? -10.108 -7.535 7.325 1.00 96.00 83 PRO A N 1
ATOM 630 C CA . PRO A 1 83 ? -10.178 -7.816 5.895 1.00 96.00 83 PRO A CA 1
ATOM 631 C C . PRO A 1 83 ? -10.442 -9.292 5.601 1.00 96.00 83 PRO A C 1
ATOM 633 O O . PRO A 1 83 ? -9.962 -10.178 6.319 1.00 96.00 83 PRO A O 1
ATOM 636 N N . SER A 1 84 ? -11.219 -9.572 4.557 1.00 96.62 84 SER A N 1
ATOM 637 C CA . SER A 1 84 ? -11.451 -10.933 4.072 1.00 96.62 84 SER A CA 1
ATOM 638 C C . SER A 1 84 ? -10.145 -11.604 3.636 1.00 96.62 84 SER A C 1
ATOM 640 O O . SER A 1 84 ? -9.119 -10.959 3.424 1.00 96.62 84 SER A O 1
ATOM 642 N N . ALA A 1 85 ? -10.162 -12.928 3.467 1.00 93.19 85 ALA A N 1
ATOM 643 C CA . ALA A 1 85 ? -8.959 -13.665 3.079 1.00 93.19 85 ALA A CA 1
ATOM 644 C C . ALA A 1 85 ? -8.343 -13.180 1.752 1.00 93.19 85 ALA A C 1
ATOM 646 O O . ALA A 1 85 ? -7.123 -13.209 1.619 1.00 93.19 85 ALA A O 1
ATOM 647 N N . SER A 1 86 ? -9.162 -12.738 0.793 1.00 94.56 86 SER A N 1
ATOM 648 C CA . SER A 1 86 ? -8.694 -12.169 -0.474 1.00 94.56 86 SER A CA 1
ATOM 649 C C . SER A 1 86 ? -8.156 -10.751 -0.308 1.00 94.56 86 SER A C 1
ATOM 651 O O . SER A 1 86 ? -7.091 -10.449 -0.833 1.00 94.56 86 SER A O 1
ATOM 653 N N . GLU A 1 87 ? -8.833 -9.896 0.461 1.00 96.56 87 GLU A N 1
ATOM 654 C CA . GLU A 1 87 ? -8.383 -8.516 0.690 1.00 96.56 87 GLU A CA 1
ATOM 655 C C . GLU A 1 87 ? -7.066 -8.452 1.466 1.00 96.56 87 GLU A C 1
ATOM 657 O O . GLU A 1 87 ? -6.246 -7.588 1.194 1.00 96.56 87 GLU A O 1
ATOM 662 N N . GLN A 1 88 ? -6.802 -9.412 2.361 1.00 93.44 88 GLN A N 1
ATOM 663 C CA . GLN A 1 88 ? -5.504 -9.543 3.044 1.00 93.44 88 GLN A CA 1
ATOM 664 C C . GLN A 1 88 ? -4.325 -9.791 2.094 1.00 93.44 88 GLN A C 1
ATOM 666 O O . GLN A 1 88 ? -3.182 -9.771 2.535 1.00 93.44 88 GLN A O 1
ATOM 671 N N . GLN A 1 89 ? -4.586 -10.117 0.827 1.00 93.38 89 GLN A N 1
ATOM 672 C CA . GLN A 1 89 ? -3.559 -10.310 -0.195 1.00 93.38 89 GLN A CA 1
ATOM 673 C C . GLN A 1 89 ? -3.407 -9.094 -1.117 1.00 93.38 89 GLN A C 1
ATOM 675 O O . GLN A 1 89 ? -2.571 -9.136 -2.019 1.00 93.38 89 GLN A O 1
ATOM 680 N N . VAL A 1 90 ? -4.221 -8.050 -0.929 1.00 96.19 90 VAL A N 1
ATOM 681 C CA . VAL A 1 90 ? -4.204 -6.827 -1.732 1.00 96.19 90 VAL A CA 1
ATOM 682 C C . VAL A 1 90 ? -3.434 -5.749 -0.987 1.00 96.19 90 VAL A C 1
ATOM 684 O O . VAL A 1 90 ? -3.828 -5.328 0.097 1.00 96.19 90 VAL A O 1
ATOM 687 N N . GLU A 1 91 ? -2.341 -5.282 -1.580 1.00 95.00 91 GLU A N 1
ATOM 688 C CA . GLU A 1 91 ? -1.428 -4.343 -0.932 1.00 95.00 91 GLU A CA 1
ATOM 689 C C . GLU A 1 91 ? -0.993 -3.231 -1.874 1.00 95.00 91 GLU A C 1
ATOM 691 O O . GLU A 1 91 ? -0.770 -3.457 -3.060 1.00 95.00 91 GLU A O 1
ATOM 696 N N . ILE A 1 92 ? -0.771 -2.039 -1.322 1.00 97.19 92 ILE A N 1
ATOM 697 C CA . ILE A 1 92 ? 0.005 -1.000 -1.993 1.00 97.19 92 ILE A CA 1
ATOM 698 C C . ILE A 1 92 ? 1.480 -1.416 -1.919 1.00 97.19 92 ILE A C 1
ATOM 700 O O . ILE A 1 92 ? 2.037 -1.538 -0.820 1.00 97.19 92 ILE A O 1
ATOM 704 N N . THR A 1 93 ? 2.123 -1.627 -3.067 1.00 95.50 93 THR A N 1
ATOM 705 C CA . THR A 1 93 ? 3.470 -2.229 -3.155 1.00 95.50 93 THR A CA 1
ATOM 706 C C . THR A 1 93 ? 4.540 -1.298 -3.710 1.00 95.50 93 THR A C 1
ATOM 708 O O . THR A 1 93 ? 5.704 -1.418 -3.319 1.00 95.50 93 THR A O 1
ATOM 711 N N . GLU A 1 94 ? 4.180 -0.331 -4.552 1.00 96.12 94 GLU A N 1
ATOM 712 C CA . GLU A 1 94 ? 5.129 0.607 -5.156 1.00 96.12 94 GLU A CA 1
ATOM 713 C C . GLU A 1 94 ? 4.503 1.992 -5.370 1.00 96.12 94 GLU A C 1
ATOM 715 O O . GLU A 1 94 ? 3.329 2.119 -5.706 1.00 96.12 94 GLU A O 1
ATOM 720 N N . ILE A 1 95 ? 5.283 3.054 -5.148 1.00 97.25 95 ILE A N 1
ATOM 721 C CA . ILE A 1 95 ? 4.848 4.444 -5.330 1.00 97.25 95 ILE A CA 1
ATOM 722 C C . ILE A 1 95 ? 5.947 5.243 -6.014 1.00 97.25 95 ILE A C 1
ATOM 724 O O . ILE A 1 95 ? 7.050 5.386 -5.477 1.00 97.25 95 ILE A O 1
ATOM 728 N N . LEU A 1 96 ? 5.625 5.849 -7.153 1.00 97.31 96 LEU A N 1
ATOM 729 C CA . LEU A 1 96 ? 6.471 6.830 -7.821 1.00 97.31 96 LEU A CA 1
ATOM 730 C C . LEU A 1 96 ? 5.841 8.218 -7.702 1.00 97.31 96 LEU A C 1
ATOM 732 O O . LEU A 1 96 ? 4.918 8.545 -8.436 1.00 97.31 96 LEU A O 1
ATOM 736 N N . ALA A 1 97 ? 6.367 9.040 -6.793 1.00 96.25 97 ALA A N 1
ATOM 737 C CA . ALA A 1 97 ? 5.925 10.429 -6.617 1.00 96.25 97 ALA A CA 1
ATOM 738 C C . ALA A 1 97 ? 6.793 11.444 -7.384 1.00 96.25 97 ALA A C 1
ATOM 740 O O . ALA A 1 97 ? 6.341 12.530 -7.710 1.00 96.25 97 ALA A O 1
ATOM 741 N N . ASN A 1 98 ? 8.050 11.104 -7.694 1.00 95.50 98 ASN A N 1
ATOM 742 C CA . ASN A 1 98 ? 9.002 12.045 -8.294 1.00 95.50 98 ASN A CA 1
ATOM 743 C C . ASN A 1 98 ? 9.620 11.494 -9.592 1.00 95.50 98 ASN A C 1
ATOM 745 O O . ASN A 1 98 ? 10.821 11.192 -9.612 1.00 95.50 98 ASN A O 1
ATOM 749 N N . PRO A 1 99 ? 8.825 11.310 -10.662 1.00 95.31 99 PRO A N 1
ATOM 750 C CA . PRO A 1 99 ? 9.316 10.765 -11.924 1.00 95.31 99 PRO A CA 1
ATOM 751 C C . PRO A 1 99 ? 10.370 11.680 -12.569 1.00 95.31 99 PRO A C 1
ATOM 753 O O . PRO A 1 99 ? 10.320 12.907 -12.464 1.00 95.31 99 PRO A O 1
ATOM 756 N N . THR A 1 100 ? 11.351 11.083 -13.251 1.00 94.06 100 THR A N 1
ATOM 757 C CA . THR A 1 100 ? 12.426 11.832 -13.919 1.00 94.06 100 THR A CA 1
ATOM 758 C C . THR A 1 100 ? 11.996 12.337 -15.293 1.00 94.06 100 THR A C 1
ATOM 760 O O . THR A 1 100 ? 11.449 11.595 -16.103 1.00 94.06 100 THR A O 1
ATOM 763 N N . ALA A 1 101 ? 12.303 13.603 -15.588 1.00 93.50 101 ALA A N 1
ATOM 764 C CA . ALA A 1 101 ? 12.130 14.184 -16.920 1.00 93.50 101 ALA A CA 1
ATOM 765 C C . ALA A 1 101 ? 13.365 14.031 -17.823 1.00 93.50 101 ALA A C 1
ATOM 767 O O . ALA A 1 101 ? 13.375 14.517 -18.954 1.00 93.50 101 ALA A O 1
ATOM 768 N N . LYS A 1 102 ? 14.433 13.406 -17.321 1.00 92.75 102 LYS A N 1
ATOM 769 C CA . LYS A 1 102 ? 15.692 13.252 -18.042 1.00 92.75 102 LYS A CA 1
ATOM 770 C C . LYS A 1 102 ? 15.682 11.938 -18.815 1.00 92.75 102 LYS A C 1
ATOM 772 O O . LYS A 1 102 ? 15.849 10.877 -18.232 1.00 92.75 102 LYS A O 1
ATOM 777 N N . GLU A 1 103 ? 15.567 12.031 -20.137 1.00 92.19 103 GLU A N 1
ATOM 778 C CA . GLU A 1 103 ? 15.460 10.878 -21.052 1.00 92.19 103 GLU A CA 1
ATOM 779 C C . GLU A 1 103 ? 16.606 9.858 -20.936 1.00 92.19 103 GLU A C 1
ATOM 781 O O . GLU A 1 103 ? 16.435 8.690 -21.265 1.00 92.19 103 GLU A O 1
ATOM 786 N N . SER A 1 104 ? 17.784 10.279 -20.464 1.00 92.31 104 SER A N 1
ATOM 787 C CA . SER A 1 104 ? 18.925 9.377 -20.260 1.00 92.31 104 SER A CA 1
ATOM 788 C C . SER A 1 104 ? 18.833 8.532 -18.986 1.00 92.31 104 SER A C 1
ATOM 790 O O . SER A 1 104 ? 19.699 7.689 -18.759 1.00 92.31 104 SER A O 1
ATOM 792 N N . ASP A 1 105 ? 17.894 8.836 -18.091 1.00 91.25 105 ASP A N 1
ATOM 793 C CA . ASP A 1 105 ? 17.760 8.122 -16.827 1.00 91.25 105 ASP A CA 1
ATOM 794 C C . ASP A 1 105 ? 17.069 6.767 -17.062 1.00 91.25 105 ASP A C 1
ATOM 796 O O . ASP A 1 105 ? 16.074 6.714 -17.786 1.00 91.25 105 ASP A O 1
ATOM 800 N N . PRO A 1 106 ? 17.536 5.668 -16.436 1.00 89.00 106 PRO A N 1
ATOM 801 C CA . PRO A 1 106 ? 16.945 4.338 -16.623 1.00 89.00 106 PRO A CA 1
ATOM 802 C C . PRO A 1 106 ? 15.450 4.238 -16.282 1.00 89.00 106 PRO A C 1
ATOM 804 O O . PRO A 1 106 ? 14.786 3.304 -16.717 1.00 89.00 106 PRO A O 1
ATOM 807 N N . GLN A 1 107 ? 14.944 5.160 -15.462 1.00 91.31 107 GLN A N 1
ATOM 808 C CA . GLN A 1 107 ? 13.564 5.221 -14.983 1.00 91.31 107 GLN A CA 1
ATOM 809 C C . GLN A 1 107 ? 12.682 6.183 -15.800 1.00 91.31 107 GLN A C 1
ATOM 811 O O . GLN A 1 107 ? 11.527 6.401 -15.440 1.00 91.31 107 GLN A O 1
ATOM 816 N N . TYR A 1 108 ? 13.209 6.792 -16.869 1.00 93.75 108 TYR A N 1
ATOM 817 C CA . TYR A 1 108 ? 12.407 7.611 -17.776 1.00 93.75 108 TYR A CA 1
ATOM 818 C C . TYR A 1 108 ? 11.323 6.765 -18.466 1.00 93.75 108 TYR A C 1
ATOM 820 O O . TYR A 1 108 ? 11.570 5.616 -18.829 1.00 93.75 108 TYR A O 1
ATOM 828 N N . ASN A 1 109 ? 10.134 7.346 -18.674 1.00 93.94 109 ASN A N 1
ATOM 829 C CA . ASN A 1 109 ? 8.944 6.652 -19.187 1.00 93.94 109 ASN A CA 1
ATOM 830 C C . ASN A 1 109 ? 8.601 5.381 -18.369 1.00 93.94 109 ASN A C 1
ATOM 832 O O . ASN A 1 109 ? 8.554 4.277 -18.924 1.00 93.94 109 ASN A O 1
ATOM 836 N N . PRO A 1 110 ? 8.350 5.513 -17.050 1.00 94.19 110 PRO A N 1
ATOM 837 C CA . PRO A 1 110 ? 8.150 4.376 -16.146 1.00 94.19 110 PRO A CA 1
ATOM 838 C C . PRO A 1 110 ? 6.968 3.487 -16.554 1.00 94.19 110 PRO A C 1
ATOM 840 O O . PRO A 1 110 ? 6.984 2.280 -16.332 1.00 94.19 110 PRO A O 1
ATOM 843 N N . LEU A 1 111 ? 5.968 4.085 -17.203 1.00 94.69 111 LEU A N 1
ATOM 844 C CA . LEU A 1 111 ? 4.735 3.440 -17.649 1.00 94.69 111 LEU A CA 1
ATOM 845 C C . LEU A 1 111 ? 4.831 2.875 -19.078 1.00 94.69 111 LEU A C 1
ATOM 847 O O . LEU A 1 111 ? 3.837 2.393 -19.616 1.00 94.69 111 LEU A O 1
ATOM 851 N N . ARG A 1 112 ? 6.026 2.914 -19.692 1.00 94.69 112 ARG A N 1
ATOM 852 C CA . ARG A 1 112 ? 6.353 2.298 -20.993 1.00 94.69 112 ARG A CA 1
ATOM 853 C C . ARG A 1 112 ? 5.411 2.699 -22.131 1.00 94.69 112 ARG A C 1
ATOM 855 O O . ARG A 1 112 ? 5.112 1.905 -23.017 1.00 94.69 112 ARG A O 1
ATOM 862 N N . ARG A 1 113 ? 4.951 3.947 -22.121 1.00 93.06 113 ARG A N 1
ATOM 863 C CA . ARG A 1 113 ? 4.073 4.488 -23.164 1.00 93.06 113 ARG A CA 1
ATOM 864 C C . ARG A 1 113 ? 4.790 4.510 -24.511 1.00 93.06 113 ARG A C 1
ATOM 866 O O . ARG A 1 113 ? 5.981 4.824 -24.553 1.00 93.06 113 ARG A O 1
ATOM 873 N N . GLU A 1 114 ? 4.063 4.261 -25.603 1.00 93.25 114 GLU A N 1
ATOM 874 C CA . GLU A 1 114 ? 4.595 4.436 -26.968 1.00 93.25 114 GLU A CA 1
ATOM 875 C C . GLU A 1 114 ? 5.056 5.873 -27.198 1.00 93.25 114 GLU A C 1
ATOM 877 O O . GLU A 1 114 ? 6.119 6.115 -27.766 1.00 93.25 114 GLU A O 1
ATOM 882 N N . THR A 1 115 ? 4.247 6.828 -26.733 1.00 92.50 115 THR A N 1
ATOM 883 C CA . THR A 1 115 ? 4.598 8.246 -26.717 1.00 92.50 115 THR A CA 1
ATOM 884 C C . THR A 1 115 ? 4.789 8.687 -25.267 1.00 92.50 115 THR A C 1
ATOM 886 O O . THR A 1 115 ? 3.794 8.845 -24.555 1.00 92.50 115 THR A O 1
ATOM 889 N N . PRO A 1 116 ? 6.042 8.888 -24.815 1.00 92.31 116 PRO A N 1
ATOM 890 C CA . PRO A 1 116 ? 6.319 9.399 -23.480 1.00 92.31 116 PRO A CA 1
ATOM 891 C C . PRO A 1 116 ? 5.664 10.758 -23.224 1.00 92.31 116 PRO A C 1
ATOM 893 O O . PRO A 1 116 ? 5.492 11.577 -24.134 1.00 92.31 116 PRO A O 1
ATOM 896 N N . SER A 1 117 ? 5.347 11.013 -21.958 1.00 90.12 117 SER A N 1
ATOM 897 C CA . SER A 1 117 ? 4.826 12.296 -21.493 1.00 90.12 117 SER A CA 1
ATOM 898 C C . SER A 1 117 ? 5.823 13.423 -21.788 1.00 90.12 117 SER A C 1
ATOM 900 O O . SER A 1 117 ? 7.042 13.257 -21.687 1.00 90.12 117 SER A O 1
ATOM 902 N N . SER A 1 118 ? 5.320 14.610 -22.135 1.00 87.81 118 SER A N 1
ATOM 903 C CA . SER A 1 118 ? 6.191 15.767 -22.348 1.00 87.81 118 SER A CA 1
ATOM 904 C C . SER A 1 118 ? 6.851 16.198 -21.034 1.00 87.81 118 SER A C 1
ATOM 906 O O . SER A 1 118 ? 6.258 16.094 -19.960 1.00 87.81 118 SER A O 1
ATOM 908 N N . SER A 1 119 ? 8.067 16.745 -21.096 1.00 86.12 119 SER A N 1
ATOM 909 C CA . SER A 1 119 ? 8.869 17.072 -19.902 1.00 86.12 119 SER A CA 1
ATOM 910 C C . SER A 1 119 ? 8.178 17.995 -18.886 1.00 86.12 119 SER A C 1
ATOM 912 O O . SER A 1 119 ? 8.441 17.906 -17.692 1.00 86.12 119 SER A O 1
ATOM 914 N N . ASN A 1 120 ? 7.253 18.849 -19.331 1.00 87.19 120 ASN A N 1
ATOM 915 C CA . ASN A 1 120 ? 6.444 19.732 -18.482 1.00 87.19 120 ASN A CA 1
ATOM 916 C C . ASN A 1 120 ? 5.184 19.072 -17.884 1.00 87.19 120 ASN A C 1
ATOM 918 O O . ASN A 1 120 ? 4.381 19.760 -17.252 1.00 87.19 120 ASN A O 1
ATOM 922 N N . LYS A 1 121 ? 4.969 17.780 -18.140 1.00 88.88 121 LYS A N 1
ATOM 923 C CA . LYS A 1 121 ? 3.813 16.998 -17.686 1.00 88.88 121 LYS A CA 1
ATOM 924 C C . LYS A 1 121 ? 4.191 15.743 -16.910 1.00 88.88 121 LYS A C 1
ATOM 926 O O . LYS A 1 121 ? 3.348 15.250 -16.176 1.00 88.88 121 LYS A O 1
ATOM 931 N N . ILE A 1 122 ? 5.439 15.286 -17.001 1.00 90.25 122 ILE A N 1
ATOM 932 C CA . ILE A 1 122 ? 5.941 14.080 -16.320 1.00 90.25 122 ILE A CA 1
ATOM 933 C C . ILE A 1 122 ? 5.627 14.065 -14.821 1.00 90.25 122 ILE A C 1
ATOM 935 O O . ILE A 1 122 ? 5.145 13.057 -14.322 1.00 90.25 122 ILE A O 1
ATOM 939 N N . SER A 1 123 ? 5.784 15.188 -14.115 1.00 87.56 123 SER A N 1
ATOM 940 C CA . SER A 1 123 ? 5.483 15.274 -12.675 1.00 87.56 123 SER A CA 1
ATOM 941 C C . SER A 1 123 ? 4.003 15.084 -12.313 1.00 87.56 123 SER A C 1
ATOM 943 O O . SER A 1 123 ? 3.657 15.197 -11.149 1.00 87.56 123 SER A O 1
ATOM 945 N N . VAL A 1 124 ? 3.124 14.908 -13.298 1.00 86.69 124 VAL A N 1
ATOM 946 C CA . VAL A 1 124 ? 1.695 14.631 -13.114 1.00 86.69 124 VAL A CA 1
ATOM 947 C C . VAL A 1 124 ? 1.292 13.369 -13.874 1.00 86.69 124 VAL A C 1
ATOM 949 O O . VAL A 1 124 ? 0.486 12.601 -13.380 1.00 86.69 124 VAL A O 1
ATOM 952 N N . GLU A 1 125 ? 1.823 13.153 -15.081 1.00 91.62 125 GLU A N 1
ATOM 953 C CA . GLU A 1 125 ? 1.425 12.054 -15.976 1.00 91.62 125 GLU A CA 1
ATOM 954 C C . GLU A 1 125 ? 2.181 10.733 -15.725 1.00 91.62 125 GLU A C 1
ATOM 956 O O . GLU A 1 125 ? 1.771 9.679 -16.215 1.00 91.62 125 GLU A O 1
ATOM 961 N N . ASP A 1 126 ? 3.296 10.770 -14.993 1.00 93.94 126 ASP A N 1
ATOM 962 C CA . ASP A 1 126 ? 4.143 9.590 -14.758 1.00 93.94 126 ASP A CA 1
ATOM 963 C C . ASP A 1 126 ? 4.207 9.189 -13.280 1.00 93.94 126 ASP A C 1
ATOM 965 O O . ASP A 1 126 ? 4.848 8.192 -12.947 1.00 93.94 126 ASP A O 1
ATOM 969 N N . GLU A 1 127 ? 3.536 9.932 -12.394 1.00 95.50 127 GLU A N 1
ATOM 970 C CA . GLU A 1 127 ? 3.297 9.461 -11.031 1.00 95.50 127 GLU A CA 1
ATOM 971 C C . GLU A 1 127 ? 2.454 8.185 -11.071 1.00 95.50 127 GLU A C 1
ATOM 973 O O . GLU A 1 127 ? 1.531 8.077 -11.883 1.00 95.50 127 GLU A O 1
ATOM 978 N N . TYR A 1 128 ? 2.724 7.235 -10.180 1.00 97.50 128 TYR A N 1
ATOM 979 C CA . TYR A 1 128 ? 1.857 6.071 -10.029 1.00 97.50 128 TYR A CA 1
ATOM 980 C C . TYR A 1 128 ? 1.853 5.503 -8.613 1.00 97.50 128 TYR A C 1
ATOM 982 O O . TYR A 1 128 ? 2.789 5.696 -7.832 1.00 97.50 128 TYR A O 1
ATOM 990 N N . ILE A 1 129 ? 0.786 4.766 -8.327 1.00 98.19 129 ILE A N 1
ATOM 991 C CA . ILE A 1 129 ? 0.621 3.882 -7.179 1.00 98.19 129 ILE A CA 1
ATOM 992 C C . ILE A 1 129 ? 0.324 2.487 -7.730 1.00 98.19 129 ILE A C 1
ATOM 994 O O . ILE A 1 129 ? -0.590 2.312 -8.535 1.00 98.19 129 ILE A O 1
ATOM 998 N N . GLU A 1 130 ? 1.103 1.505 -7.300 1.00 97.94 130 GLU A N 1
ATOM 999 C CA . GLU A 1 130 ? 0.879 0.093 -7.582 1.00 97.94 130 GLU A CA 1
ATOM 1000 C C . GLU A 1 130 ? 0.119 -0.560 -6.431 1.00 97.94 130 GLU A C 1
ATOM 1002 O O . GLU A 1 130 ? 0.511 -0.440 -5.266 1.00 97.94 130 GLU A O 1
ATOM 1007 N N . ILE A 1 131 ? -0.944 -1.276 -6.787 1.00 98.31 131 ILE A N 1
ATOM 1008 C CA . ILE A 1 131 ? -1.701 -2.156 -5.904 1.00 98.31 131 ILE A CA 1
ATOM 1009 C C . ILE A 1 131 ? -1.550 -3.573 -6.452 1.00 98.31 131 ILE A C 1
ATOM 1011 O O . ILE A 1 131 ? -1.997 -3.848 -7.563 1.00 98.31 131 ILE A O 1
ATOM 1015 N N . ALA A 1 132 ? -0.926 -4.472 -5.700 1.00 96.62 132 ALA A N 1
ATOM 1016 C CA . ALA A 1 132 ? -0.698 -5.848 -6.123 1.00 96.62 132 ALA A CA 1
ATOM 1017 C C . ALA A 1 132 ? -1.600 -6.823 -5.366 1.00 96.62 132 ALA A C 1
ATOM 1019 O O . ALA A 1 132 ? -1.871 -6.648 -4.178 1.00 96.62 132 ALA A O 1
ATOM 1020 N N . ASN A 1 133 ? -2.017 -7.888 -6.049 1.00 96.12 133 ASN A N 1
ATOM 1021 C CA . ASN A 1 133 ? -2.646 -9.050 -5.435 1.00 96.12 133 ASN A CA 1
ATOM 1022 C C . ASN A 1 133 ? -1.625 -10.177 -5.342 1.00 96.12 133 ASN A C 1
ATOM 1024 O O . ASN A 1 133 ? -1.301 -10.851 -6.321 1.00 96.12 133 ASN A O 1
ATOM 1028 N N . LEU A 1 134 ? -1.131 -10.389 -4.129 1.00 92.62 134 LEU A N 1
ATOM 1029 C CA . LEU A 1 134 ? -0.123 -11.399 -3.819 1.00 92.62 134 LEU A CA 1
ATO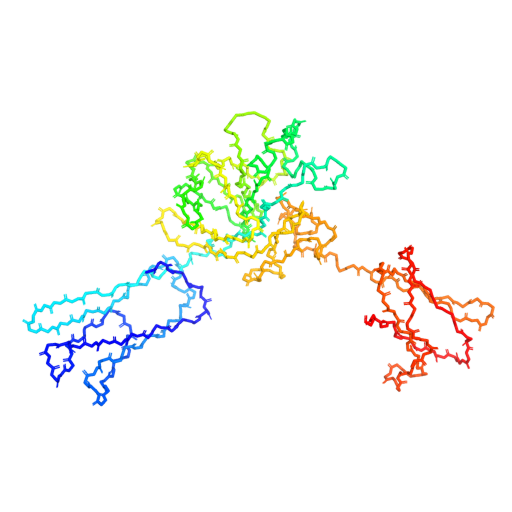M 1030 C C . LEU A 1 134 ? -0.728 -12.809 -3.692 1.00 92.62 134 LEU A C 1
ATOM 1032 O O . LEU A 1 134 ? 0.007 -13.800 -3.607 1.00 92.62 134 LEU A O 1
ATOM 1036 N N . GLY A 1 135 ? -2.059 -12.894 -3.719 1.00 92.56 135 GLY A N 1
ATOM 1037 C CA . GLY A 1 135 ? -2.863 -14.092 -3.553 1.00 92.56 135 GLY A CA 1
ATOM 1038 C C . GLY A 1 135 ? -3.084 -14.877 -4.845 1.00 92.56 135 GLY A C 1
ATOM 1039 O O . GLY A 1 135 ? -2.482 -14.630 -5.889 1.00 92.56 135 GLY A O 1
ATOM 1040 N N . GLN A 1 136 ? -3.955 -15.883 -4.752 1.00 93.06 136 GLN A N 1
ATOM 1041 C CA . GLN A 1 136 ? -4.214 -16.870 -5.815 1.00 93.06 136 GLN A CA 1
ATOM 1042 C C . GLN A 1 136 ? -5.619 -16.766 -6.425 1.00 93.06 136 GLN A C 1
ATOM 1044 O O . GLN A 1 136 ? -6.016 -17.625 -7.215 1.00 93.06 136 GLN A O 1
ATOM 1049 N N . VAL A 1 137 ? -6.376 -15.736 -6.054 1.00 94.81 137 VAL A N 1
ATOM 1050 C CA . VAL A 1 137 ? -7.762 -15.515 -6.480 1.00 94.81 137 VAL A CA 1
ATOM 1051 C C . VAL A 1 137 ? -7.883 -14.084 -6.977 1.00 94.81 137 VAL A C 1
ATOM 1053 O O . VAL A 1 137 ? -7.304 -13.193 -6.363 1.00 94.81 137 VAL A O 1
ATOM 1056 N N . ASP A 1 138 ? -8.600 -13.885 -8.080 1.00 97.25 138 ASP A N 1
ATOM 1057 C CA . ASP A 1 138 ? -8.884 -12.555 -8.620 1.00 97.25 138 ASP A CA 1
ATOM 1058 C C . ASP A 1 138 ? -9.738 -11.756 -7.624 1.00 97.25 138 ASP A C 1
ATOM 1060 O O . ASP A 1 138 ? -10.600 -12.320 -6.945 1.00 97.25 138 ASP A O 1
ATOM 1064 N N . VAL A 1 139 ? -9.494 -10.451 -7.533 1.00 98.31 139 VAL A N 1
ATOM 1065 C CA . VAL A 1 139 ? -10.252 -9.538 -6.674 1.00 98.31 139 VAL A CA 1
ATOM 1066 C C . VAL A 1 139 ? -11.032 -8.577 -7.554 1.00 98.31 139 VAL A C 1
ATOM 1068 O O . VAL A 1 139 ? -10.448 -7.849 -8.355 1.00 98.31 139 VAL A O 1
ATOM 1071 N N . ASP A 1 140 ? -12.352 -8.597 -7.403 1.00 97.94 140 ASP A N 1
ATOM 1072 C CA . ASP A 1 140 ? -13.231 -7.594 -7.991 1.00 97.94 140 ASP A CA 1
ATOM 1073 C C . ASP A 1 140 ? -13.063 -6.280 -7.226 1.00 97.94 140 ASP A C 1
ATOM 1075 O O . ASP A 1 140 ? -13.231 -6.242 -6.001 1.00 97.94 140 ASP A O 1
ATOM 1079 N N . MET A 1 141 ? -12.664 -5.231 -7.941 1.00 98.44 141 MET A N 1
ATOM 1080 C CA . MET A 1 141 ? -12.436 -3.916 -7.362 1.00 98.44 141 MET A CA 1
ATOM 1081 C C . MET A 1 141 ? -13.612 -2.968 -7.590 1.00 98.44 141 MET A C 1
ATOM 1083 O O . MET A 1 141 ? -13.497 -1.805 -7.219 1.00 98.44 141 MET A O 1
ATOM 1087 N N . GLU A 1 142 ? -14.744 -3.406 -8.151 1.00 98.44 142 GLU A N 1
ATOM 1088 C CA . GLU A 1 142 ? -15.898 -2.523 -8.337 1.00 98.44 142 GLU A CA 1
ATOM 1089 C C . GLU A 1 142 ? -16.274 -1.803 -7.027 1.00 98.44 142 GLU A C 1
ATOM 1091 O O . GLU A 1 142 ? -16.469 -2.415 -5.976 1.00 98.44 142 GLU A O 1
ATOM 1096 N N . GLY A 1 143 ? -16.347 -0.470 -7.079 1.00 98.31 143 GLY A N 1
ATOM 1097 C CA . GLY A 1 143 ? -16.691 0.375 -5.935 1.00 98.31 143 GLY A CA 1
ATOM 1098 C C . GLY A 1 143 ? -15.539 0.652 -4.966 1.00 98.31 143 GLY A C 1
ATOM 1099 O O . GLY A 1 143 ? -15.711 1.449 -4.041 1.00 98.31 143 GLY A O 1
ATOM 1100 N N . TRP A 1 144 ? -14.360 0.056 -5.163 1.00 98.75 144 TRP A N 1
ATOM 1101 C CA . TRP A 1 144 ? -13.173 0.392 -4.380 1.00 98.75 144 TRP A CA 1
ATOM 1102 C C . TRP A 1 144 ? -12.735 1.831 -4.662 1.00 98.75 144 TRP A C 1
ATOM 1104 O O . TRP A 1 144 ? -13.086 2.441 -5.678 1.00 98.75 144 TRP A O 1
ATOM 1114 N N . SER A 1 145 ? -11.919 2.385 -3.767 1.00 98.44 145 SER A N 1
ATOM 1115 C CA . SER A 1 145 ? -11.391 3.740 -3.925 1.00 98.44 145 SER A CA 1
ATOM 1116 C C . SER A 1 145 ? -9.964 3.897 -3.419 1.00 98.44 145 SER A C 1
ATOM 1118 O O . SER A 1 145 ? -9.525 3.243 -2.472 1.00 98.44 145 SER A O 1
ATOM 1120 N N . LEU A 1 146 ? -9.243 4.820 -4.054 1.00 98.31 146 LEU A N 1
ATOM 1121 C CA . LEU A 1 146 ? -7.906 5.253 -3.679 1.00 98.31 146 LEU A CA 1
ATOM 1122 C C . LEU A 1 146 ? -7.938 6.748 -3.369 1.00 98.31 146 LEU A C 1
ATOM 1124 O O . LEU A 1 146 ? -8.317 7.558 -4.217 1.00 98.31 146 LEU A O 1
ATOM 1128 N N . SER A 1 147 ? -7.518 7.128 -2.167 1.00 97.12 147 SER A N 1
ATOM 1129 C CA . SER A 1 147 ? -7.461 8.523 -1.725 1.00 97.12 147 SER A CA 1
ATOM 1130 C C . SER A 1 147 ? -6.105 8.859 -1.118 1.00 97.12 147 SER A C 1
ATOM 1132 O O . SER A 1 147 ? -5.380 7.975 -0.658 1.00 97.12 147 SER A O 1
ATOM 1134 N N . ASP A 1 148 ? -5.788 10.146 -1.047 1.00 94.38 148 ASP A N 1
ATOM 1135 C CA . ASP A 1 148 ? -4.711 10.646 -0.195 1.00 94.38 148 ASP A CA 1
ATOM 1136 C C . ASP A 1 148 ? -5.271 11.371 1.043 1.00 94.38 148 ASP A C 1
ATOM 1138 O O . ASP A 1 148 ? -6.424 11.163 1.433 1.00 94.38 148 ASP A O 1
ATOM 1142 N N . ALA A 1 149 ? -4.452 12.196 1.702 1.00 90.44 149 ALA A N 1
ATOM 1143 C CA . ALA A 1 149 ? -4.868 12.964 2.874 1.00 90.44 149 ALA A CA 1
ATOM 1144 C C . ALA A 1 149 ? -5.869 14.102 2.576 1.00 90.44 149 ALA A C 1
ATOM 1146 O O . ALA A 1 149 ? -6.450 14.646 3.517 1.00 90.44 149 ALA A O 1
ATOM 1147 N N . VAL A 1 150 ? -6.042 14.503 1.312 1.00 91.94 150 VAL A N 1
ATOM 1148 C CA . VAL A 1 150 ? -6.797 15.705 0.922 1.00 91.94 150 VAL A CA 1
ATOM 1149 C C . VAL A 1 150 ? -7.912 15.444 -0.091 1.00 91.94 150 VAL A C 1
ATOM 1151 O O . VAL A 1 150 ? -8.847 16.241 -0.155 1.00 91.94 150 VAL A O 1
ATOM 1154 N N . ALA A 1 151 ? -7.842 14.369 -0.877 1.00 94.31 151 ALA A N 1
ATOM 1155 C CA . ALA A 1 151 ? -8.778 14.097 -1.958 1.00 94.31 151 ALA A CA 1
ATOM 1156 C C . ALA A 1 151 ? -8.902 12.604 -2.299 1.00 94.31 151 ALA A C 1
ATOM 1158 O O . ALA A 1 151 ? -7.975 11.806 -2.144 1.00 94.31 151 ALA A O 1
ATOM 1159 N N . LEU A 1 152 ? -10.062 12.252 -2.855 1.00 96.62 152 LEU A N 1
ATOM 1160 C CA . LEU A 1 152 ? -10.236 11.042 -3.652 1.00 96.62 152 LEU A CA 1
ATOM 1161 C C . LEU A 1 152 ? -9.411 11.168 -4.942 1.00 96.62 152 LEU A C 1
ATOM 1163 O O . LEU A 1 152 ? -9.415 12.221 -5.582 1.00 96.62 152 LEU A O 1
ATOM 1167 N N . ARG A 1 153 ? -8.687 10.109 -5.310 1.00 96.12 153 ARG A N 1
ATOM 1168 C CA . ARG A 1 153 ? -7.780 10.087 -6.467 1.00 96.12 153 ARG A CA 1
ATOM 1169 C C . ARG A 1 153 ? -8.264 9.156 -7.572 1.00 96.12 153 ARG A C 1
ATOM 1171 O O . ARG A 1 153 ? -8.175 9.523 -8.743 1.00 96.12 153 ARG A O 1
ATOM 1178 N N . SER A 1 154 ? -8.808 7.999 -7.206 1.00 96.94 154 SER A N 1
ATOM 1179 C CA . SER A 1 154 ? -9.397 7.048 -8.150 1.00 96.94 154 SER A CA 1
ATOM 1180 C C . SER A 1 154 ? -10.575 6.318 -7.522 1.00 96.94 154 SER A C 1
ATOM 1182 O O . SER A 1 154 ? -10.490 5.923 -6.359 1.00 96.94 154 SER A O 1
ATOM 1184 N N . ASN A 1 155 ? -11.623 6.096 -8.308 1.00 97.56 155 ASN A N 1
ATOM 1185 C CA . ASN A 1 155 ? -12.566 5.006 -8.086 1.00 97.56 155 ASN A CA 1
ATOM 1186 C C . ASN A 1 155 ? -12.206 3.848 -9.012 1.00 97.56 155 ASN A C 1
ATOM 1188 O O . ASN A 1 155 ? -11.567 4.052 -10.047 1.00 97.56 155 ASN A O 1
ATOM 1192 N N . PHE A 1 156 ? -12.629 2.659 -8.618 1.00 98.25 156 PHE A N 1
ATOM 1193 C CA . PHE A 1 156 ? -12.598 1.460 -9.436 1.00 98.25 156 PHE A CA 1
ATOM 1194 C C . PHE A 1 156 ? -14.041 1.134 -9.830 1.00 98.25 156 PHE A C 1
ATOM 1196 O O . PHE A 1 156 ? -14.957 1.198 -9.003 1.00 98.25 156 PHE A O 1
ATOM 1203 N N . TYR A 1 157 ? -14.258 0.866 -11.109 1.00 97.25 157 TYR A N 1
ATOM 1204 C CA . TYR A 1 157 ? -15.573 0.738 -11.725 1.00 97.25 157 TYR A CA 1
ATOM 1205 C C . TYR A 1 157 ? -15.873 -0.716 -12.105 1.00 97.25 157 TYR A C 1
ATOM 1207 O O . TYR A 1 157 ? -15.017 -1.592 -12.008 1.00 97.25 157 TYR A O 1
ATOM 1215 N N . GLU A 1 158 ? -17.109 -0.977 -12.536 1.00 97.50 158 GLU A N 1
ATOM 1216 C CA . GLU A 1 158 ? -17.529 -2.298 -13.011 1.00 97.50 158 GLU A CA 1
ATOM 1217 C C . GLU A 1 158 ? -16.546 -2.836 -14.068 1.00 97.50 158 GLU A C 1
ATOM 1219 O O . GLU A 1 158 ? -16.283 -2.190 -15.086 1.00 97.50 158 GLU A O 1
ATOM 1224 N N . GLY A 1 159 ? -16.012 -4.035 -13.822 1.00 95.94 159 GLY A N 1
ATOM 1225 C CA . GLY A 1 159 ? -15.039 -4.696 -14.695 1.00 95.94 159 GLY A CA 1
ATOM 1226 C C . GLY A 1 159 ? -13.569 -4.461 -14.336 1.00 95.94 159 GLY A C 1
ATOM 1227 O O . GLY A 1 159 ? -12.713 -5.147 -14.902 1.00 95.94 159 GLY A O 1
ATOM 1228 N N . ASP A 1 160 ? -13.260 -3.573 -13.385 1.00 97.50 160 ASP A N 1
ATOM 1229 C CA . ASP A 1 160 ? -11.908 -3.433 -12.842 1.00 97.50 160 ASP A CA 1
ATOM 1230 C C . ASP A 1 160 ? -11.585 -4.633 -11.942 1.00 97.50 160 ASP A C 1
ATOM 1232 O O . ASP A 1 160 ? -11.986 -4.714 -10.781 1.00 97.50 160 ASP A O 1
ATOM 1236 N N . VAL A 1 161 ? -10.843 -5.592 -12.495 1.00 97.88 161 VAL A N 1
ATOM 1237 C CA . VAL A 1 161 ? -10.444 -6.815 -11.792 1.00 97.88 161 VAL A CA 1
ATOM 1238 C C . VAL A 1 161 ? -8.943 -6.807 -11.547 1.00 97.88 161 VAL A C 1
ATOM 1240 O O . VAL A 1 161 ? -8.136 -6.777 -12.479 1.00 97.88 161 VAL A O 1
ATOM 1243 N N . LEU A 1 162 ? -8.561 -6.920 -10.278 1.00 98.12 162 LEU A N 1
ATOM 1244 C CA . LEU A 1 162 ? -7.187 -7.171 -9.875 1.00 98.12 162 LEU A CA 1
ATOM 1245 C C . LEU A 1 162 ? -6.915 -8.677 -9.938 1.00 98.12 162 LEU A C 1
ATOM 1247 O O . LEU A 1 162 ? -7.244 -9.444 -9.026 1.00 98.12 162 LEU A O 1
ATOM 1251 N N . ALA A 1 163 ? -6.315 -9.095 -11.050 1.00 97.19 163 ALA A N 1
ATOM 1252 C CA . ALA A 1 163 ? -5.980 -10.489 -11.308 1.00 97.19 163 ALA A CA 1
ATOM 1253 C C . ALA A 1 163 ? -5.127 -11.095 -10.181 1.00 97.19 163 ALA A C 1
ATOM 1255 O O . ALA A 1 163 ? -4.284 -10.423 -9.580 1.00 97.19 163 ALA A O 1
ATOM 1256 N N . LYS A 1 164 ? -5.312 -12.393 -9.916 1.00 95.19 164 LYS A N 1
ATOM 1257 C CA . LYS A 1 164 ? -4.425 -13.167 -9.044 1.00 95.19 164 LYS A CA 1
ATOM 1258 C C . LYS A 1 164 ? -2.983 -13.013 -9.506 1.00 95.19 164 LYS A C 1
ATOM 1260 O O . LYS A 1 164 ? -2.714 -13.093 -10.708 1.00 95.19 164 LYS A O 1
ATOM 1265 N N . ARG A 1 165 ? -2.050 -12.859 -8.563 1.00 93.62 165 ARG A N 1
ATOM 1266 C CA . ARG A 1 165 ? -0.631 -12.649 -8.890 1.00 93.62 165 ARG A CA 1
ATOM 1267 C C . ARG A 1 165 ? -0.447 -11.551 -9.955 1.00 93.62 165 ARG A C 1
ATOM 1269 O O . ARG A 1 165 ? 0.357 -11.706 -10.871 1.00 93.62 165 ARG A O 1
ATOM 1276 N N . GLY A 1 166 ? -1.240 -10.487 -9.855 1.00 95.75 166 GLY A N 1
ATOM 1277 C CA . GLY A 1 166 ? -1.288 -9.364 -10.787 1.00 95.75 166 GLY A CA 1
ATOM 1278 C C . GLY A 1 166 ? -1.256 -8.030 -10.050 1.00 95.75 166 GLY A C 1
ATOM 1279 O O . GLY A 1 166 ? -1.125 -7.988 -8.823 1.00 95.75 166 GLY A O 1
ATOM 1280 N N . ALA A 1 167 ? -1.370 -6.939 -10.802 1.00 97.56 167 ALA A N 1
ATOM 1281 C CA . ALA A 1 167 ? -1.338 -5.592 -10.247 1.00 97.56 167 ALA A CA 1
ATOM 1282 C C . ALA A 1 167 ? -2.301 -4.642 -10.959 1.00 97.56 167 ALA A C 1
ATOM 1284 O O . ALA A 1 167 ? -2.593 -4.796 -12.144 1.00 97.56 167 ALA A O 1
ATOM 1285 N N . VAL A 1 168 ? -2.737 -3.617 -10.237 1.00 98.31 168 VAL A N 1
ATOM 1286 C CA . VAL A 1 168 ? -3.323 -2.412 -10.806 1.00 98.31 168 VAL A CA 1
ATOM 1287 C C . VAL A 1 168 ? -2.350 -1.260 -10.596 1.00 98.31 168 VAL A C 1
ATOM 1289 O O . VAL A 1 168 ? -1.940 -0.969 -9.472 1.00 98.31 168 VAL A O 1
ATOM 1292 N N . ILE A 1 169 ? -1.996 -0.585 -11.683 1.00 98.00 169 ILE A N 1
ATOM 1293 C CA . ILE A 1 169 ? -1.252 0.667 -11.664 1.00 98.00 169 ILE A CA 1
ATOM 1294 C C . ILE A 1 169 ? -2.243 1.809 -11.817 1.00 98.00 169 ILE A C 1
ATOM 1296 O O . ILE A 1 169 ? -2.731 2.080 -12.915 1.00 98.00 169 ILE A O 1
ATOM 1300 N N . VAL A 1 170 ? -2.506 2.508 -10.718 1.00 97.81 170 VAL A N 1
ATOM 1301 C CA . VAL A 1 170 ? -3.199 3.790 -10.776 1.00 97.81 170 VAL A CA 1
ATOM 1302 C C . VAL A 1 170 ? -2.150 4.844 -11.090 1.00 97.81 170 VAL A C 1
ATOM 1304 O O . VAL A 1 170 ? -1.233 5.052 -10.299 1.00 97.81 170 VAL A O 1
ATOM 1307 N N . TYR A 1 171 ? -2.249 5.492 -12.244 1.00 96.12 171 TYR A N 1
ATOM 1308 C CA . TYR A 1 171 ? -1.272 6.481 -12.692 1.00 96.12 171 TYR A CA 1
ATOM 1309 C C . TYR A 1 171 ? -1.884 7.876 -12.786 1.00 96.12 171 TYR A C 1
ATOM 1311 O O . TYR A 1 171 ? -3.066 8.048 -13.083 1.00 96.12 171 TYR A O 1
ATOM 1319 N N . GLY A 1 172 ? -1.076 8.901 -12.542 1.00 90.38 172 GLY A N 1
ATOM 1320 C CA . GLY A 1 172 ? -1.484 10.272 -12.799 1.00 90.38 172 GLY A CA 1
ATOM 1321 C C . GLY A 1 172 ? -1.548 10.532 -14.304 1.00 90.38 172 GLY A C 1
ATOM 1322 O O . GLY A 1 172 ? -0.773 9.972 -15.067 1.00 90.38 172 GLY A O 1
ATOM 1323 N N . GLY A 1 173 ? -2.474 11.364 -14.777 1.00 76.56 173 GLY A N 1
ATOM 1324 C CA . GLY A 1 173 ? -2.497 11.777 -16.181 1.00 76.56 173 GLY A CA 1
ATOM 1325 C C . GLY A 1 173 ? -3.880 11.802 -16.810 1.00 76.56 173 GLY A C 1
ATOM 1326 O O . GLY A 1 173 ? -4.866 12.157 -16.171 1.00 76.56 173 GLY A O 1
ATOM 1327 N N . ARG A 1 174 ? -3.934 11.532 -18.118 1.00 71.25 174 ARG A N 1
ATOM 1328 C CA . ARG A 1 174 ? -5.122 11.759 -18.950 1.00 71.25 174 ARG A CA 1
ATOM 1329 C C . ARG A 1 174 ? -5.887 10.463 -19.168 1.00 71.25 174 ARG A C 1
ATOM 1331 O O . ARG A 1 174 ? -5.282 9.433 -19.441 1.00 71.25 174 ARG A O 1
ATOM 1338 N N . LEU A 1 175 ? -7.214 10.575 -19.173 1.00 77.06 175 LEU A N 1
ATOM 1339 C CA . LEU A 1 175 ? -8.129 9.504 -19.580 1.00 77.06 175 LEU A CA 1
ATOM 1340 C C . LEU A 1 175 ? -7.914 9.053 -21.037 1.00 77.06 175 LEU A C 1
ATOM 1342 O O . LEU A 1 175 ? -8.284 7.950 -21.404 1.00 77.06 175 LEU A O 1
ATOM 1346 N N . SER A 1 176 ? -7.333 9.913 -21.879 1.00 75.88 176 SER A N 1
ATOM 1347 C CA . SER A 1 176 ? -7.102 9.651 -23.301 1.00 75.88 176 SER A CA 1
ATOM 1348 C C . SER A 1 176 ? -5.682 10.033 -23.712 1.00 75.88 176 SER A C 1
ATOM 1350 O O . SER A 1 176 ? -5.200 11.105 -23.327 1.00 75.88 176 SER A O 1
ATOM 1352 N N . GLY A 1 177 ? -5.052 9.232 -24.568 1.00 81.88 177 GLY A N 1
ATOM 1353 C CA . GLY A 1 177 ? -3.706 9.480 -25.083 1.00 81.88 177 GLY A CA 1
ATOM 1354 C C . GLY A 1 177 ? -2.938 8.176 -25.259 1.00 81.88 177 GLY A C 1
ATOM 1355 O O . GLY A 1 177 ? -3.545 7.136 -25.482 1.00 81.88 177 GLY A O 1
ATOM 1356 N N . SER A 1 178 ? -1.609 8.235 -25.154 1.00 85.62 178 SER A N 1
ATOM 1357 C CA . SER A 1 178 ? -0.802 7.016 -25.067 1.00 85.62 178 SER A CA 1
ATOM 1358 C C . SER A 1 178 ? -1.015 6.381 -23.695 1.00 85.62 178 SER A C 1
ATOM 1360 O O . SER A 1 178 ? -0.656 6.966 -22.671 1.00 85.62 178 SER A O 1
ATOM 1362 N N . GLU A 1 179 ? -1.599 5.193 -23.679 1.00 88.69 179 GLU A N 1
ATOM 1363 C CA . GLU A 1 179 ? -1.825 4.418 -22.461 1.00 88.69 179 GLU A CA 1
ATOM 1364 C C . GLU A 1 179 ? -0.529 3.725 -22.004 1.00 88.69 179 GLU A C 1
ATOM 1366 O O . GLU A 1 179 ? 0.380 3.517 -22.822 1.00 88.69 179 GLU A O 1
ATOM 1371 N N . PRO A 1 180 ? -0.393 3.409 -20.702 1.00 93.75 180 PRO A N 1
ATOM 1372 C CA . PRO A 1 180 ? 0.681 2.550 -20.217 1.00 93.75 180 PRO A CA 1
ATOM 1373 C C . PRO A 1 180 ? 0.694 1.186 -20.915 1.00 93.75 180 PRO A C 1
ATOM 1375 O O . PRO A 1 180 ? -0.356 0.592 -21.138 1.00 93.75 180 PRO A O 1
ATOM 1378 N N . ILE A 1 181 ? 1.888 0.666 -21.209 1.00 93.25 181 ILE A N 1
ATOM 1379 C CA . ILE A 1 181 ? 2.069 -0.676 -21.787 1.00 93.25 181 ILE A CA 1
ATOM 1380 C C . ILE A 1 181 ? 2.835 -1.529 -20.785 1.00 93.25 181 ILE A C 1
ATOM 1382 O O . ILE A 1 181 ? 4.068 -1.540 -20.737 1.00 93.25 181 ILE A O 1
ATOM 1386 N N . LEU A 1 182 ? 2.085 -2.234 -19.949 1.00 93.06 182 LEU A N 1
ATOM 1387 C CA . LEU A 1 182 ? 2.619 -3.071 -18.879 1.00 93.06 182 LEU A CA 1
ATOM 1388 C C . LEU A 1 182 ? 2.436 -4.557 -19.216 1.00 93.06 182 LEU A C 1
ATOM 1390 O O . LEU A 1 182 ? 1.889 -4.903 -20.261 1.00 93.06 182 LEU A O 1
ATOM 1394 N N . GLY A 1 183 ? 3.013 -5.434 -18.392 1.00 86.81 183 GLY A N 1
ATOM 1395 C CA . GLY A 1 183 ? 2.978 -6.878 -18.631 1.00 86.81 183 GLY A CA 1
ATOM 1396 C C . GLY A 1 183 ? 1.580 -7.484 -18.486 1.00 86.81 183 GLY A C 1
ATOM 1397 O O . GLY A 1 183 ? 0.645 -6.833 -18.022 1.00 86.81 183 GLY A O 1
ATOM 1398 N N . ASP A 1 184 ? 1.456 -8.759 -18.851 1.00 86.50 184 ASP A N 1
ATOM 1399 C CA . ASP A 1 184 ? 0.222 -9.521 -18.652 1.00 86.50 184 ASP A CA 1
ATOM 1400 C C . ASP A 1 184 ? -0.212 -9.499 -17.176 1.00 86.50 184 ASP A C 1
ATOM 1402 O O . ASP A 1 184 ? 0.617 -9.591 -16.269 1.00 86.50 184 ASP A O 1
ATOM 1406 N N . GLY A 1 185 ? -1.522 -9.390 -16.932 1.00 86.94 185 GLY A N 1
ATOM 1407 C CA . GLY A 1 185 ? -2.077 -9.326 -15.573 1.00 86.94 185 GLY A CA 1
ATOM 1408 C C . GLY A 1 185 ? -1.884 -7.978 -14.869 1.00 86.94 185 GLY A C 1
ATOM 1409 O O . GLY A 1 185 ? -2.130 -7.891 -13.665 1.00 86.94 185 GLY A O 1
ATOM 1410 N N . VAL A 1 186 ? -1.457 -6.941 -15.601 1.00 96.31 186 VAL A N 1
ATOM 1411 C CA . VAL A 1 186 ? -1.329 -5.575 -15.088 1.00 96.31 186 VAL A CA 1
ATOM 1412 C C . VAL A 1 186 ? -2.395 -4.678 -15.709 1.00 96.31 186 VAL A C 1
ATOM 1414 O O . VAL A 1 186 ? -2.350 -4.371 -16.900 1.00 96.31 186 VAL A O 1
ATOM 1417 N N . LEU A 1 187 ? -3.348 -4.240 -14.893 1.00 96.50 187 LEU A N 1
ATOM 1418 C CA . LEU A 1 187 ? -4.346 -3.245 -15.277 1.00 96.50 187 LEU A CA 1
ATOM 1419 C C . LEU A 1 187 ? -3.778 -1.843 -15.022 1.00 96.50 187 LEU A C 1
ATOM 1421 O O . LEU A 1 187 ? -3.169 -1.603 -13.985 1.00 96.50 187 LEU A O 1
ATOM 1425 N N . ALA A 1 188 ? -3.960 -0.906 -15.949 1.00 95.88 188 ALA A N 1
ATOM 1426 C CA . ALA A 1 188 ? -3.501 0.472 -15.787 1.00 95.88 188 ALA A CA 1
ATOM 1427 C C . ALA A 1 188 ? -4.691 1.432 -15.846 1.00 95.88 188 ALA A C 1
ATOM 1429 O O . ALA A 1 188 ? -5.379 1.490 -16.861 1.00 95.88 188 ALA A O 1
ATOM 1430 N N . LEU A 1 189 ? -4.908 2.202 -14.777 1.00 95.69 189 LEU A N 1
ATOM 1431 C CA . LEU A 1 189 ? -6.058 3.094 -14.634 1.00 95.69 189 LEU A CA 1
ATOM 1432 C C . LEU A 1 189 ? -5.609 4.541 -14.378 1.00 95.69 189 LEU A C 1
ATOM 1434 O O . LEU A 1 189 ? -4.786 4.783 -13.491 1.00 95.69 189 LEU A O 1
ATOM 1438 N N . PRO A 1 190 ? -6.131 5.532 -15.120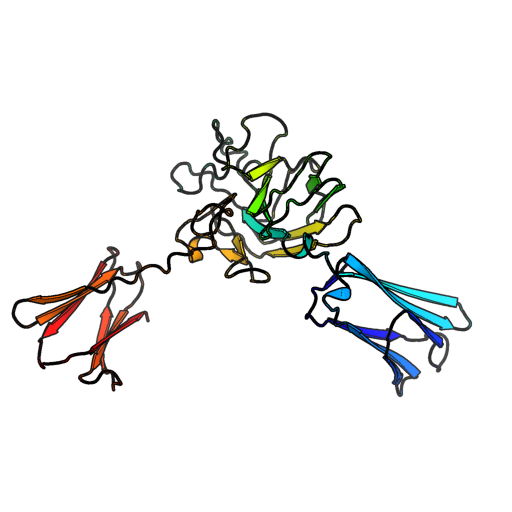 1.00 94.94 190 PRO A N 1
ATOM 1439 C CA . PRO A 1 190 ? -5.823 6.930 -14.861 1.00 94.94 190 PRO A CA 1
ATOM 1440 C C . PRO A 1 190 ? -6.579 7.438 -13.623 1.00 94.94 190 PRO A C 1
ATOM 1442 O O . PRO A 1 190 ? -7.800 7.317 -13.529 1.00 94.94 190 PRO A O 1
ATOM 1445 N N . ALA A 1 191 ? -5.871 8.100 -12.708 1.00 94.75 191 ALA A N 1
ATOM 1446 C CA . ALA A 1 191 ? -6.461 8.810 -11.575 1.00 94.75 191 ALA A CA 1
ATOM 1447 C C . ALA A 1 191 ? -7.230 10.049 -12.064 1.00 94.75 191 ALA A C 1
ATOM 1449 O O . ALA A 1 191 ? -6.637 11.098 -12.319 1.00 94.75 191 ALA A O 1
ATOM 1450 N N . THR A 1 192 ? -8.547 9.925 -12.236 1.00 91.81 192 THR A N 1
ATOM 1451 C CA . THR A 1 192 ? -9.391 10.960 -12.866 1.00 91.81 192 THR A CA 1
ATOM 1452 C C . THR A 1 192 ? -10.314 11.699 -11.901 1.00 91.81 192 THR A C 1
ATOM 1454 O O . THR A 1 192 ? -10.915 12.701 -12.286 1.00 91.81 192 THR A O 1
ATOM 1457 N N . GLU A 1 193 ? -10.368 11.285 -10.633 1.00 93.38 193 GLU A N 1
ATOM 1458 C CA . GLU A 1 193 ? -11.266 11.876 -9.625 1.00 93.38 193 GLU A CA 1
ATOM 1459 C C . GLU A 1 193 ? -10.794 13.249 -9.121 1.00 93.38 193 GLU A C 1
ATOM 1461 O O . GLU A 1 193 ? -11.507 13.954 -8.407 1.00 93.38 193 GLU A O 1
ATOM 1466 N N . SER A 1 194 ? -9.590 13.665 -9.521 1.00 87.31 194 SER A N 1
ATOM 1467 C CA . SER A 1 194 ? -9.020 14.975 -9.222 1.00 87.31 194 SER A CA 1
ATOM 1468 C C . SER A 1 194 ? -8.372 15.589 -10.460 1.00 87.31 194 SER A C 1
ATOM 1470 O O . SER A 1 194 ? -7.700 14.921 -11.245 1.00 87.31 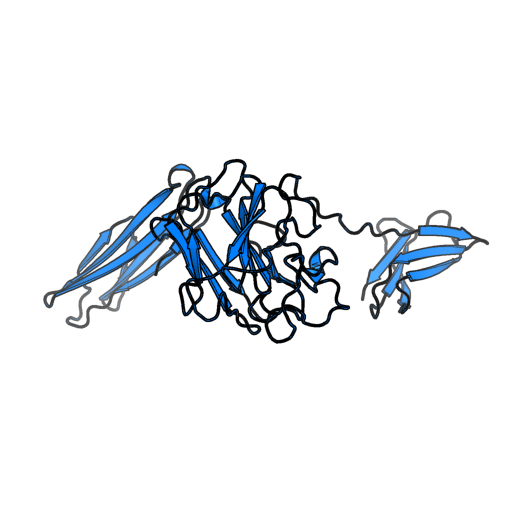194 SER A O 1
ATOM 1472 N N . THR A 1 195 ? -8.481 16.914 -10.601 1.00 82.88 195 THR A N 1
ATOM 1473 C CA . THR A 1 195 ? -7.845 17.662 -11.699 1.00 82.88 195 THR A CA 1
ATOM 1474 C C . THR A 1 195 ? -6.315 17.634 -11.657 1.00 82.88 195 THR A C 1
ATOM 1476 O O . THR A 1 195 ? -5.676 18.014 -12.636 1.00 82.88 195 THR A O 1
ATOM 1479 N N . SER A 1 196 ? -5.719 17.243 -10.525 1.00 86.69 196 SER A N 1
ATOM 1480 C CA . SER A 1 196 ? -4.268 17.074 -10.383 1.00 86.69 196 SER A CA 1
ATOM 1481 C C . SER A 1 196 ? -3.790 15.640 -10.621 1.00 86.69 196 SER A C 1
ATOM 1483 O O . SER A 1 196 ? -2.604 15.380 -10.451 1.00 86.69 196 SER A O 1
ATOM 1485 N N . GLY A 1 197 ? -4.674 14.718 -11.020 1.00 90.44 197 GLY A N 1
ATOM 1486 C CA . GLY A 1 197 ? -4.346 13.298 -11.076 1.00 90.44 197 GLY A CA 1
ATOM 1487 C C . GLY A 1 197 ? -4.082 12.753 -9.673 1.00 90.44 197 GLY A C 1
ATOM 1488 O O . GLY A 1 197 ? -4.845 13.030 -8.741 1.00 90.44 197 GLY A O 1
ATOM 1489 N N . LEU A 1 198 ? -2.969 12.034 -9.508 1.00 94.44 198 LEU A N 1
ATOM 1490 C CA . LEU A 1 198 ? -2.507 11.582 -8.196 1.00 94.44 198 LEU A CA 1
ATOM 1491 C C . LEU A 1 198 ? -1.975 12.738 -7.346 1.00 94.44 198 LEU A C 1
ATOM 1493 O O . LEU A 1 198 ? -2.364 12.848 -6.191 1.00 94.44 198 LEU A O 1
ATOM 1497 N N . GLY A 1 199 ? -1.152 13.624 -7.915 1.00 92.19 199 GLY A N 1
ATOM 1498 C CA . GLY A 1 199 ? -0.646 14.820 -7.242 1.00 92.19 199 GLY A CA 1
ATOM 1499 C C . GLY A 1 199 ? 0.110 14.496 -5.957 1.00 92.19 199 GLY A C 1
ATOM 1500 O O . GLY A 1 199 ? -0.188 15.097 -4.922 1.00 92.19 199 GLY A O 1
ATOM 1501 N N . LEU A 1 200 ? 1.028 13.529 -6.022 1.00 94.38 200 LEU A N 1
ATOM 1502 C CA . LEU A 1 200 ? 1.751 13.012 -4.866 1.00 94.38 200 LEU A CA 1
ATOM 1503 C C . LEU A 1 200 ? 2.821 13.997 -4.396 1.00 94.38 200 LEU A C 1
ATOM 1505 O O . LEU A 1 200 ? 3.563 14.605 -5.166 1.00 94.38 200 LEU A O 1
ATOM 1509 N N . ASN A 1 201 ? 2.953 14.140 -3.081 1.00 94.50 201 ASN A N 1
ATOM 1510 C CA . ASN A 1 201 ? 3.953 15.039 -2.525 1.00 94.50 201 ASN A CA 1
ATOM 1511 C C . ASN A 1 201 ? 5.344 14.388 -2.439 1.00 94.50 201 ASN A C 1
ATOM 1513 O O . ASN A 1 201 ? 5.574 13.456 -1.671 1.00 94.50 201 ASN A O 1
ATOM 1517 N N . ASN A 1 202 ? 6.335 14.983 -3.114 1.00 95.00 202 ASN A N 1
ATOM 1518 C CA . ASN A 1 202 ? 7.744 14.550 -3.059 1.00 95.00 202 ASN A CA 1
ATOM 1519 C C . ASN A 1 202 ? 8.359 14.541 -1.649 1.00 95.00 202 ASN A C 1
ATOM 1521 O O . ASN A 1 202 ? 9.351 13.853 -1.407 1.00 95.00 202 ASN A O 1
ATOM 1525 N N . SER A 1 203 ? 7.808 15.326 -0.722 1.00 95.75 203 SER A N 1
ATOM 1526 C CA . SER A 1 203 ? 8.247 15.374 0.681 1.00 95.75 203 SER A CA 1
ATOM 1527 C C . SER A 1 203 ? 7.601 14.292 1.557 1.00 95.75 203 SER A C 1
ATOM 1529 O O . SER A 1 203 ? 8.015 14.130 2.706 1.00 95.75 203 SER A O 1
ATOM 1531 N N . GLY A 1 204 ? 6.620 13.565 1.021 1.00 95.12 204 GLY A N 1
ATOM 1532 C CA . GLY A 1 204 ? 5.849 12.536 1.705 1.00 95.12 204 GLY A CA 1
ATOM 1533 C C . GLY A 1 204 ? 4.350 12.787 1.644 1.00 95.12 204 GLY A C 1
ATOM 1534 O O . GLY A 1 204 ? 3.906 13.934 1.698 1.00 95.12 204 GLY A O 1
ATOM 1535 N N . ASP A 1 205 ? 3.589 11.699 1.576 1.00 95.88 205 ASP A N 1
ATOM 1536 C CA . ASP A 1 205 ? 2.131 11.706 1.504 1.00 95.88 205 ASP A CA 1
ATOM 1537 C C . ASP A 1 205 ? 1.517 10.512 2.251 1.00 95.88 205 ASP A C 1
ATOM 1539 O O . ASP A 1 205 ? 2.224 9.615 2.722 1.00 95.88 205 ASP A O 1
ATOM 1543 N N . THR A 1 206 ? 0.190 10.511 2.370 1.00 95.81 206 THR A N 1
ATOM 1544 C CA . THR A 1 206 ? -0.603 9.357 2.811 1.00 95.81 206 THR A CA 1
ATOM 1545 C C . THR A 1 206 ? -1.382 8.816 1.626 1.00 95.81 206 THR A C 1
ATOM 1547 O O . THR A 1 206 ? -1.980 9.599 0.905 1.00 95.81 206 THR A O 1
ATOM 1550 N N . VAL A 1 207 ? -1.445 7.498 1.466 1.00 96.62 207 VAL A N 1
ATOM 1551 C CA . VAL A 1 207 ? -2.340 6.843 0.503 1.00 96.62 207 VAL A CA 1
ATOM 1552 C C . VAL A 1 207 ? -3.209 5.851 1.264 1.00 96.62 207 VAL A C 1
ATOM 1554 O O . VAL A 1 207 ? -2.708 5.111 2.109 1.00 96.62 207 VAL A O 1
ATOM 1557 N N . THR A 1 208 ? -4.513 5.862 0.999 1.00 97.25 208 THR A N 1
ATOM 1558 C CA . THR A 1 208 ? -5.489 4.940 1.589 1.00 97.25 208 THR A CA 1
ATOM 1559 C C . THR A 1 208 ? -6.248 4.228 0.478 1.00 97.25 208 THR A C 1
ATOM 1561 O O . THR A 1 208 ? -6.855 4.885 -0.366 1.00 97.25 208 THR A O 1
ATOM 1564 N N . LEU A 1 209 ? -6.229 2.898 0.512 1.00 98.00 209 LEU A N 1
ATOM 1565 C CA . LEU A 1 209 ? -7.041 2.021 -0.325 1.00 98.00 209 LEU A CA 1
ATOM 1566 C C . LEU A 1 209 ? -8.248 1.545 0.486 1.00 98.00 209 LEU A C 1
ATOM 1568 O O . LEU A 1 209 ? -8.088 1.078 1.620 1.00 98.00 209 LEU A O 1
ATOM 1572 N N . ARG A 1 210 ? -9.447 1.667 -0.082 1.00 98.12 210 ARG A N 1
ATOM 1573 C CA . ARG A 1 210 ? -10.696 1.204 0.528 1.00 98.12 210 ARG A CA 1
ATOM 1574 C C . ARG A 1 210 ? -11.448 0.269 -0.405 1.00 98.12 210 ARG A C 1
ATOM 1576 O O . ARG A 1 210 ? -11.413 0.473 -1.617 1.00 98.12 210 ARG A O 1
ATOM 1583 N N . ASN A 1 211 ? -12.134 -0.710 0.174 1.00 98.06 211 ASN A N 1
ATOM 1584 C CA . ASN A 1 211 ? -13.031 -1.597 -0.558 1.00 98.06 211 ASN A CA 1
ATOM 1585 C C . ASN A 1 211 ? -14.381 -0.922 -0.874 1.00 98.06 211 ASN A C 1
ATOM 1587 O O . ASN A 1 211 ? -14.588 0.253 -0.553 1.00 98.06 211 ASN A O 1
ATOM 1591 N N . ALA A 1 212 ? -15.294 -1.674 -1.493 1.00 97.75 212 ALA A N 1
ATOM 1592 C CA . ALA A 1 212 ? -16.615 -1.203 -1.911 1.00 97.75 212 ALA A CA 1
ATOM 1593 C C . ALA A 1 212 ? -17.500 -0.714 -0.749 1.00 97.75 212 ALA A C 1
ATOM 1595 O O . ALA A 1 212 ? -18.287 0.218 -0.908 1.00 97.75 212 ALA A O 1
ATOM 1596 N N . GLU A 1 213 ? -17.351 -1.299 0.441 1.00 96.12 213 GLU A N 1
ATOM 1597 C CA . GLU A 1 213 ? -18.061 -0.877 1.653 1.00 96.12 213 GLU A CA 1
ATOM 1598 C C . GLU A 1 213 ? -17.420 0.349 2.328 1.00 96.12 213 GLU A C 1
ATOM 1600 O O . GLU A 1 213 ? -17.940 0.868 3.319 1.00 96.12 213 GLU A O 1
ATOM 1605 N N . GLY A 1 214 ? -16.293 0.835 1.801 1.00 95.25 214 GLY A N 1
ATOM 1606 C CA . GLY A 1 214 ? -15.542 1.961 2.342 1.00 95.25 214 GLY A CA 1
ATOM 1607 C C . GLY A 1 214 ? -14.578 1.583 3.469 1.00 95.25 214 GLY A C 1
ATOM 1608 O O . GLY A 1 214 ? -13.970 2.480 4.064 1.00 95.25 214 GLY A O 1
ATOM 1609 N N . TYR A 1 215 ? -14.386 0.295 3.763 1.00 96.06 215 TYR A N 1
ATOM 1610 C CA . TYR A 1 215 ? -13.418 -0.156 4.759 1.00 96.06 215 TYR A CA 1
ATOM 1611 C C . TYR A 1 215 ? -11.994 -0.063 4.228 1.00 96.06 215 TYR A C 1
ATOM 1613 O O . TYR A 1 215 ? -11.727 -0.281 3.051 1.00 96.06 215 TYR A O 1
ATOM 1621 N N . VAL A 1 216 ? -11.060 0.288 5.110 1.00 95.06 216 VAL A N 1
ATOM 1622 C CA . VAL A 1 216 ? -9.643 0.426 4.758 1.00 95.06 216 VAL A CA 1
ATOM 1623 C C . VAL A 1 216 ? -9.039 -0.959 4.560 1.00 95.06 216 VAL A C 1
ATOM 1625 O O . VAL A 1 216 ? -9.113 -1.782 5.468 1.00 95.06 216 VAL A O 1
ATOM 1628 N N . ILE A 1 217 ? -8.410 -1.180 3.407 1.00 95.88 217 ILE A N 1
ATOM 1629 C CA . ILE A 1 217 ? -7.683 -2.419 3.092 1.00 95.88 217 ILE A CA 1
ATOM 1630 C C . ILE A 1 217 ? -6.184 -2.229 3.296 1.00 95.88 217 ILE A C 1
ATOM 1632 O O . ILE A 1 217 ? -5.535 -3.052 3.930 1.00 95.88 217 ILE A O 1
ATOM 1636 N N . ASP A 1 218 ? -5.648 -1.097 2.837 1.00 94.56 218 ASP A N 1
ATOM 1637 C CA . ASP A 1 218 ? -4.265 -0.708 3.096 1.00 94.56 218 ASP A CA 1
ATOM 1638 C C . ASP A 1 218 ? -4.179 0.808 3.290 1.00 94.56 218 ASP A C 1
ATOM 1640 O O . ASP A 1 218 ? -4.936 1.596 2.709 1.00 94.56 218 ASP A O 1
ATOM 1644 N N . ARG A 1 219 ? -3.251 1.234 4.141 1.00 93.56 219 ARG A N 1
ATOM 1645 C CA . ARG A 1 219 ? -2.939 2.642 4.351 1.00 93.56 219 ARG A CA 1
ATOM 1646 C C . ARG A 1 219 ? -1.456 2.787 4.594 1.00 93.56 219 ARG A C 1
ATOM 1648 O O . ARG A 1 219 ? -0.914 2.292 5.579 1.00 93.56 219 ARG A O 1
ATOM 1655 N N . ILE A 1 220 ? -0.828 3.583 3.749 1.00 93.12 220 ILE A N 1
ATOM 1656 C CA . ILE A 1 220 ? 0.594 3.866 3.843 1.00 93.12 220 ILE A CA 1
ATOM 1657 C C . ILE A 1 220 ? 0.792 5.353 4.080 1.00 93.12 220 ILE A C 1
ATOM 1659 O O . ILE A 1 220 ? 0.018 6.198 3.629 1.00 93.12 220 ILE A O 1
ATOM 1663 N N . LYS A 1 221 ? 1.875 5.672 4.779 1.00 93.62 221 LYS A N 1
ATOM 1664 C CA . LYS A 1 221 ? 2.428 7.018 4.833 1.00 93.62 221 LYS A CA 1
ATOM 1665 C C . LYS A 1 221 ? 3.887 6.922 4.442 1.00 93.62 221 LYS A C 1
ATOM 1667 O O . LYS A 1 221 ? 4.650 6.220 5.105 1.00 93.62 221 LYS A O 1
ATOM 1672 N N . PHE A 1 222 ? 4.272 7.624 3.387 1.00 93.50 222 PHE A N 1
ATOM 1673 C CA . PHE A 1 222 ? 5.653 7.647 2.931 1.00 93.50 222 PHE A CA 1
ATOM 1674 C C . PHE A 1 222 ? 6.306 8.999 3.219 1.00 93.50 222 PHE A C 1
ATOM 1676 O O . PHE A 1 222 ? 5.640 10.020 3.385 1.00 93.50 222 PHE A O 1
ATOM 1683 N N . GLY A 1 223 ? 7.630 8.978 3.360 1.00 93.06 223 GLY A N 1
ATOM 1684 C CA . GLY A 1 223 ? 8.441 10.174 3.567 1.00 93.06 223 GLY A CA 1
ATOM 1685 C C . GLY A 1 223 ? 8.921 10.769 2.247 1.00 93.06 223 GLY A C 1
ATOM 1686 O O . GLY A 1 223 ? 8.282 10.642 1.213 1.00 93.06 223 GLY A O 1
ATOM 1687 N N . LYS A 1 224 ? 10.094 11.395 2.262 1.00 95.06 224 LYS A N 1
ATOM 1688 C CA . LYS A 1 224 ? 10.686 11.966 1.051 1.00 95.06 224 LYS A CA 1
ATOM 1689 C C . LYS A 1 224 ? 10.869 10.906 -0.047 1.00 95.06 224 LYS A C 1
ATOM 1691 O O . LYS A 1 224 ? 11.576 9.920 0.165 1.00 95.06 224 LYS A O 1
ATOM 1696 N N . ALA A 1 225 ? 10.303 11.157 -1.223 1.00 94.31 225 ALA A N 1
ATOM 1697 C CA . ALA A 1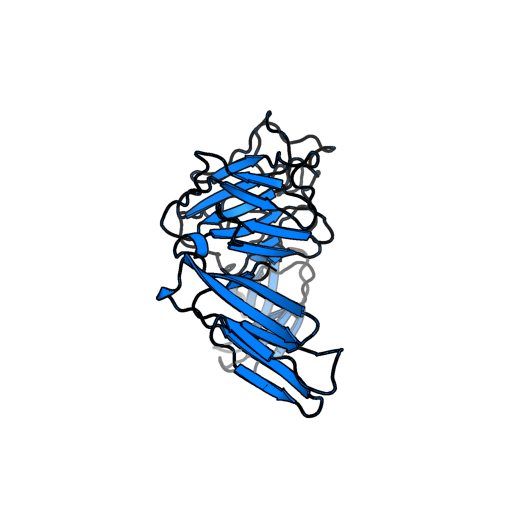 225 ? 10.484 10.322 -2.404 1.00 94.31 225 ALA A CA 1
ATOM 1698 C C . ALA A 1 225 ? 11.919 10.448 -2.964 1.00 94.31 225 ALA A C 1
ATOM 1700 O O . ALA A 1 225 ? 12.505 11.542 -2.930 1.00 94.31 225 ALA A O 1
ATOM 1701 N N . PRO A 1 226 ? 12.514 9.357 -3.485 1.00 92.12 226 PRO A N 1
ATOM 1702 C CA . PRO A 1 226 ? 13.794 9.434 -4.176 1.00 92.12 226 PRO A CA 1
ATOM 1703 C C . PRO A 1 226 ? 13.650 10.214 -5.492 1.00 92.12 226 PRO A C 1
ATOM 1705 O O . PRO A 1 226 ? 12.568 10.333 -6.053 1.00 92.12 226 PRO A O 1
ATOM 1708 N N . GLY A 1 227 ? 14.741 10.800 -5.986 1.00 87.00 227 GLY A N 1
ATOM 1709 C CA . GLY A 1 227 ? 14.727 11.486 -7.280 1.00 87.00 227 GLY A CA 1
ATOM 1710 C C . GLY A 1 227 ? 14.675 10.484 -8.429 1.00 87.00 227 GLY A C 1
ATOM 1711 O O . GLY A 1 227 ? 15.591 9.677 -8.549 1.00 87.00 227 GLY A O 1
ATOM 1712 N N . GLY A 1 228 ? 13.628 10.529 -9.255 1.00 84.44 228 GLY A N 1
ATOM 1713 C CA . GLY A 1 228 ? 13.483 9.697 -10.454 1.00 84.44 228 GLY A CA 1
ATOM 1714 C C . GLY A 1 228 ? 13.111 8.232 -10.210 1.00 84.44 228 GLY A C 1
ATOM 1715 O O . GLY A 1 228 ? 12.784 7.541 -11.167 1.00 84.44 228 GLY A O 1
ATOM 1716 N N . GLY A 1 229 ? 13.152 7.753 -8.966 1.00 92.88 229 GLY A N 1
ATOM 1717 C CA . GLY A 1 229 ? 12.816 6.377 -8.595 1.00 92.88 229 GLY A CA 1
ATOM 1718 C C . GLY A 1 229 ? 11.601 6.296 -7.677 1.00 92.88 229 GLY A C 1
ATOM 1719 O O . GLY A 1 229 ? 11.152 7.301 -7.124 1.00 92.88 229 GLY A O 1
ATOM 1720 N N . SER A 1 230 ? 11.095 5.084 -7.494 1.00 96.62 230 SER A N 1
ATOM 1721 C CA . SER A 1 230 ? 9.966 4.780 -6.622 1.00 96.62 230 SER A CA 1
ATOM 1722 C C . SER A 1 230 ? 10.407 4.396 -5.206 1.00 96.62 230 SER A C 1
ATOM 1724 O O . SER A 1 230 ? 11.583 4.143 -4.904 1.00 96.62 230 SER A O 1
ATOM 1726 N N . LEU A 1 231 ? 9.425 4.358 -4.313 1.00 96.19 231 LEU A N 1
ATOM 1727 C CA . LEU A 1 231 ? 9.486 3.635 -3.054 1.00 96.19 231 LEU A CA 1
ATOM 1728 C C . LEU A 1 231 ? 8.752 2.300 -3.224 1.00 96.19 231 LEU A C 1
ATOM 1730 O O . LEU A 1 231 ? 7.688 2.276 -3.832 1.00 96.19 231 LEU A O 1
ATOM 1734 N N . THR A 1 232 ? 9.275 1.220 -2.648 1.00 93.81 232 THR A N 1
ATOM 1735 C CA . THR A 1 232 ? 8.661 -0.116 -2.684 1.00 93.81 232 THR A CA 1
ATOM 1736 C C . THR A 1 232 ? 8.580 -0.736 -1.294 1.00 93.81 232 THR A C 1
ATOM 1738 O O . THR A 1 232 ? 9.428 -0.469 -0.433 1.00 93.81 232 THR A O 1
ATOM 1741 N N . ARG A 1 233 ? 7.556 -1.558 -1.071 1.00 90.44 233 ARG A N 1
ATOM 1742 C CA . ARG A 1 233 ? 7.361 -2.341 0.150 1.00 90.44 233 ARG A CA 1
ATOM 1743 C C . ARG A 1 233 ? 8.315 -3.544 0.151 1.00 90.44 233 ARG A C 1
ATOM 1745 O O . ARG A 1 233 ? 8.232 -4.411 -0.713 1.00 90.44 233 ARG A O 1
ATOM 1752 N N . HIS A 1 234 ? 9.241 -3.615 1.110 1.00 87.06 234 HIS A N 1
ATOM 1753 C CA . HIS A 1 234 ? 10.262 -4.674 1.151 1.00 87.06 234 HIS A CA 1
ATOM 1754 C C . HIS A 1 234 ? 10.741 -4.962 2.592 1.00 87.06 234 HIS A C 1
ATOM 1756 O O . HIS A 1 234 ? 10.998 -4.003 3.323 1.00 87.06 234 HIS A O 1
ATOM 1762 N N . PRO A 1 235 ? 10.921 -6.236 3.025 1.00 73.12 235 PRO A N 1
ATOM 1763 C CA . PRO A 1 235 ? 10.980 -7.465 2.220 1.00 73.12 235 PRO A CA 1
ATOM 1764 C C . PRO A 1 235 ? 9.663 -8.195 1.948 1.00 73.12 235 PRO A C 1
ATOM 1766 O O . PRO A 1 235 ? 9.700 -9.261 1.340 1.00 73.12 235 PRO A O 1
ATOM 1769 N N . GLY A 1 236 ? 8.515 -7.663 2.357 1.00 68.19 236 GLY A N 1
ATOM 1770 C CA . GLY A 1 236 ? 7.239 -8.317 2.082 1.00 68.19 236 GLY A CA 1
ATOM 1771 C C . GLY A 1 236 ? 6.031 -7.588 2.664 1.00 68.19 236 GLY A C 1
ATOM 1772 O O . GLY A 1 236 ? 6.156 -6.417 3.039 1.00 68.19 236 GLY A O 1
ATOM 1773 N N . PRO A 1 237 ? 4.894 -8.295 2.771 1.00 63.22 237 PRO A N 1
ATOM 1774 C CA . PRO A 1 237 ? 3.680 -7.823 3.430 1.00 63.22 237 PRO A CA 1
ATOM 1775 C C . PRO A 1 237 ? 3.977 -7.169 4.779 1.00 63.22 237 PRO A C 1
ATOM 1777 O O . PRO A 1 237 ? 4.763 -7.698 5.566 1.00 63.22 237 PRO A O 1
ATOM 1780 N N . SER A 1 238 ? 3.410 -5.992 5.034 1.00 69.25 238 SER A N 1
ATOM 1781 C CA . SER A 1 238 ? 3.625 -5.194 6.263 1.00 69.25 238 SER A CA 1
ATOM 1782 C C . SER A 1 238 ? 5.021 -4.579 6.457 1.00 69.25 238 SER A C 1
ATOM 1784 O O . SER A 1 238 ? 5.278 -3.939 7.480 1.00 69.25 238 SER A O 1
ATOM 1786 N N . ALA A 1 239 ? 5.931 -4.707 5.490 1.00 79.44 239 ALA A N 1
ATOM 1787 C CA . ALA A 1 239 ? 7.236 -4.060 5.566 1.00 79.44 239 ALA A CA 1
ATOM 1788 C C . ALA A 1 239 ? 7.151 -2.537 5.311 1.00 79.44 239 ALA A C 1
ATOM 1790 O O . ALA A 1 239 ? 6.191 -2.064 4.693 1.00 79.44 239 ALA A O 1
ATOM 1791 N N . PRO A 1 240 ? 8.139 -1.741 5.770 1.00 86.50 240 PRO A N 1
ATOM 1792 C CA . PRO A 1 240 ? 8.196 -0.323 5.440 1.00 86.50 240 PRO A CA 1
ATOM 1793 C C . PRO A 1 240 ? 8.465 -0.099 3.947 1.00 86.50 240 PRO A C 1
ATOM 1795 O O . PRO A 1 240 ? 9.038 -0.943 3.254 1.00 86.50 240 PRO A O 1
ATOM 1798 N N . PHE A 1 241 ? 8.111 1.095 3.475 1.00 91.94 241 PHE A N 1
ATOM 1799 C CA . PHE A 1 241 ? 8.524 1.573 2.160 1.00 91.94 241 PHE A CA 1
ATOM 1800 C C . PHE A 1 241 ? 9.982 2.035 2.192 1.00 91.94 241 PHE A C 1
ATOM 1802 O O . PHE A 1 241 ? 10.381 2.831 3.046 1.00 91.94 241 PHE A O 1
ATOM 1809 N N . VAL A 1 242 ? 10.768 1.564 1.229 1.00 91.94 242 VAL A N 1
ATOM 1810 C CA . VAL A 1 242 ? 12.180 1.918 1.041 1.00 91.94 242 VAL A CA 1
ATOM 1811 C C . VAL A 1 242 ? 12.435 2.308 -0.411 1.00 91.94 242 VAL A C 1
ATOM 1813 O O . VAL A 1 242 ? 11.663 1.953 -1.296 1.00 91.94 242 VAL A O 1
ATOM 1816 N N . ALA A 1 243 ? 13.509 3.053 -0.682 1.00 93.44 243 ALA A N 1
ATOM 1817 C CA . ALA A 1 243 ? 13.861 3.408 -2.057 1.00 93.44 243 ALA A CA 1
ATOM 1818 C C . ALA A 1 243 ? 14.119 2.146 -2.889 1.00 93.44 243 ALA A C 1
ATOM 1820 O O . ALA A 1 243 ? 14.985 1.343 -2.540 1.00 93.44 243 ALA A O 1
ATOM 1821 N N . HIS A 1 244 ? 13.404 2.003 -4.005 1.00 92.94 244 HIS A N 1
ATOM 1822 C CA . HIS A 1 244 ? 13.447 0.809 -4.848 1.00 92.94 244 HIS A CA 1
ATOM 1823 C C . HIS A 1 244 ? 14.866 0.503 -5.360 1.00 92.94 244 HIS A C 1
ATOM 1825 O O . HIS A 1 244 ? 15.301 -0.651 -5.384 1.00 92.94 244 HIS A O 1
ATOM 1831 N N . ALA A 1 245 ? 15.638 1.552 -5.668 1.00 90.44 245 ALA A N 1
ATOM 1832 C CA . ALA A 1 245 ? 17.041 1.459 -6.086 1.00 90.44 245 ALA A CA 1
ATOM 1833 C C . ALA A 1 245 ? 17.933 0.667 -5.113 1.00 90.44 245 ALA A C 1
ATOM 1835 O O . ALA A 1 245 ? 18.919 0.071 -5.542 1.00 90.44 245 ALA A O 1
ATOM 1836 N N . ASN A 1 246 ? 17.575 0.618 -3.827 1.00 88.62 246 ASN A N 1
ATOM 1837 C CA . ASN A 1 246 ? 18.360 -0.060 -2.799 1.00 88.62 246 ASN A CA 1
ATOM 1838 C C . ASN A 1 246 ? 18.088 -1.571 -2.713 1.00 88.62 246 ASN A C 1
ATOM 1840 O O . ASN A 1 246 ? 18.770 -2.248 -1.950 1.00 88.62 246 ASN A O 1
ATOM 1844 N N . ILE A 1 247 ? 17.097 -2.096 -3.445 1.00 83.56 247 ILE A N 1
ATOM 1845 C CA . ILE A 1 247 ? 16.669 -3.499 -3.327 1.00 83.56 247 ILE A CA 1
ATOM 1846 C C . ILE A 1 247 ? 17.294 -4.383 -4.404 1.00 83.56 247 ILE A C 1
ATOM 1848 O O . ILE A 1 247 ? 17.949 -5.370 -4.087 1.00 83.56 247 ILE A O 1
ATOM 1852 N N . ALA A 1 248 ? 17.111 -4.030 -5.677 1.00 71.62 248 ALA A N 1
ATOM 1853 C CA . ALA A 1 248 ? 17.546 -4.857 -6.809 1.00 71.62 248 ALA A CA 1
ATOM 1854 C C . ALA A 1 248 ? 18.306 -4.059 -7.884 1.00 71.62 248 ALA A C 1
ATOM 1856 O O . ALA A 1 248 ? 18.369 -4.469 -9.041 1.00 71.62 248 ALA A O 1
ATOM 1857 N N . GLY A 1 249 ? 18.818 -2.870 -7.544 1.00 74.06 249 GLY A N 1
ATOM 1858 C CA . GLY A 1 249 ? 19.527 -1.980 -8.476 1.00 74.06 249 GLY A CA 1
ATOM 1859 C C . GLY A 1 249 ? 18.646 -1.319 -9.547 1.00 74.06 249 GLY A C 1
ATOM 1860 O O . GLY A 1 249 ? 19.105 -0.427 -10.258 1.00 74.06 249 GLY A O 1
ATOM 1861 N N . LYS A 1 250 ? 17.370 -1.707 -9.654 1.00 79.88 250 LYS A N 1
ATOM 1862 C CA . LYS A 1 250 ? 16.348 -1.027 -10.462 1.00 79.88 250 LYS A CA 1
ATOM 1863 C C . LYS A 1 250 ? 15.744 0.120 -9.664 1.00 79.88 250 LYS A C 1
ATOM 1865 O O . LYS A 1 250 ? 15.566 -0.008 -8.461 1.00 79.88 250 LYS A O 1
ATOM 1870 N N . GLY A 1 251 ? 15.423 1.238 -10.315 1.00 90.69 251 GLY A N 1
ATOM 1871 C CA . GLY A 1 251 ? 14.777 2.367 -9.629 1.00 90.69 251 GLY A CA 1
ATOM 1872 C C . GLY A 1 251 ? 13.254 2.317 -9.601 1.00 90.69 251 GLY A C 1
ATOM 1873 O O . GLY A 1 251 ? 12.686 3.156 -8.915 1.00 90.69 251 GLY A O 1
ATOM 1874 N N . ILE A 1 252 ? 12.643 1.399 -10.359 1.00 94.88 252 ILE A N 1
ATOM 1875 C CA . ILE A 1 252 ? 11.197 1.178 -10.492 1.00 94.88 252 ILE A CA 1
ATOM 1876 C C . ILE A 1 252 ? 10.921 -0.269 -10.956 1.00 94.88 252 ILE A C 1
ATOM 1878 O O . ILE A 1 252 ? 11.783 -0.848 -11.638 1.00 94.88 252 ILE A O 1
ATOM 1882 N N . SER A 1 253 ? 9.732 -0.817 -10.690 1.00 94.44 253 SER A N 1
ATOM 1883 C CA . SER A 1 253 ? 9.270 -2.102 -11.243 1.00 94.44 253 SER A CA 1
ATOM 1884 C C . SER A 1 253 ? 7.742 -2.217 -11.425 1.00 94.44 253 SER A C 1
ATOM 1886 O O . SER A 1 253 ? 7.186 -3.245 -11.045 1.00 94.44 253 SER A O 1
ATOM 1888 N N . PRO A 1 254 ? 7.050 -1.261 -12.080 1.00 95.38 254 PRO A N 1
ATOM 1889 C CA . PRO A 1 254 ? 5.592 -1.303 -12.165 1.00 95.38 254 PRO A CA 1
ATOM 1890 C C . PRO A 1 254 ? 5.102 -2.589 -12.845 1.00 95.38 254 PRO A C 1
ATOM 1892 O O . PRO A 1 254 ? 5.523 -2.926 -13.960 1.00 95.38 254 PRO A O 1
ATOM 1895 N N . GLY A 1 255 ? 4.200 -3.287 -12.166 1.00 94.69 255 GLY A N 1
ATOM 1896 C CA . GLY A 1 255 ? 3.614 -4.564 -12.548 1.00 94.69 255 GLY A CA 1
ATOM 1897 C C . GLY A 1 255 ? 4.476 -5.789 -12.232 1.00 94.69 255 GLY A C 1
ATOM 1898 O O . GLY A 1 255 ? 4.251 -6.845 -12.825 1.00 94.69 255 GLY A O 1
ATOM 1899 N N . ALA A 1 256 ? 5.496 -5.667 -11.382 1.00 92.25 256 ALA A N 1
ATOM 1900 C CA . ALA A 1 256 ? 6.461 -6.732 -11.136 1.00 92.25 256 ALA A CA 1
ATOM 1901 C C . ALA A 1 256 ? 7.026 -6.705 -9.710 1.00 92.25 256 ALA A C 1
ATOM 1903 O O . ALA A 1 256 ? 7.030 -5.686 -9.027 1.00 92.25 256 ALA A O 1
ATOM 1904 N N . TRP A 1 257 ? 7.607 -7.831 -9.286 1.00 90.31 257 TRP A N 1
ATOM 1905 C CA . TRP A 1 257 ? 8.452 -7.871 -8.094 1.00 90.31 257 TRP A CA 1
ATOM 1906 C C . TRP A 1 257 ? 9.596 -6.851 -8.201 1.00 90.31 257 TRP A C 1
ATOM 1908 O O . TRP A 1 257 ? 10.026 -6.561 -9.319 1.00 90.31 257 TRP A O 1
ATOM 1918 N N . PRO A 1 258 ? 10.228 -6.417 -7.089 1.00 88.50 258 PRO A N 1
ATOM 1919 C CA . PRO A 1 258 ? 11.357 -5.482 -7.159 1.00 88.50 258 PRO A CA 1
ATOM 1920 C C . PRO A 1 258 ? 12.548 -5.977 -8.002 1.00 88.50 258 PRO A C 1
ATOM 1922 O O . PRO A 1 258 ? 13.322 -5.186 -8.539 1.00 88.50 258 PRO A O 1
ATOM 1925 N N . SER A 1 259 ? 12.699 -7.296 -8.182 1.00 84.50 259 SER A N 1
ATOM 1926 C CA . SER A 1 259 ? 13.667 -7.890 -9.123 1.00 84.50 259 SER A CA 1
ATOM 1927 C C . SER A 1 259 ? 13.333 -7.625 -10.601 1.00 84.50 259 SER A C 1
ATOM 1929 O O . SER A 1 259 ? 14.182 -7.757 -11.487 1.00 84.50 259 SER A O 1
ATOM 1931 N N . GLY A 1 260 ? 12.103 -7.211 -10.883 1.00 88.56 260 GLY A N 1
ATOM 1932 C CA . GLY A 1 260 ? 11.447 -7.083 -12.178 1.00 88.56 260 GLY A CA 1
ATOM 1933 C C . GLY A 1 260 ? 10.897 -8.393 -12.740 1.00 88.56 260 GLY A C 1
ATOM 1934 O O . GLY A 1 260 ? 10.547 -8.411 -13.917 1.00 88.56 260 GLY A O 1
ATOM 1935 N N . ALA A 1 261 ? 10.864 -9.471 -11.949 1.00 88.06 261 ALA A N 1
ATOM 1936 C CA . ALA A 1 261 ? 10.158 -10.695 -12.318 1.00 88.06 261 ALA A CA 1
ATOM 1937 C C . ALA A 1 261 ? 8.631 -10.478 -12.230 1.00 88.06 261 ALA A C 1
ATOM 1939 O O . ALA A 1 261 ? 8.188 -9.771 -11.322 1.00 88.06 261 ALA A O 1
ATOM 1940 N N . PRO A 1 262 ? 7.816 -11.067 -13.124 1.00 89.44 262 PRO A N 1
ATOM 1941 C CA . PRO A 1 262 ? 6.359 -10.968 -13.042 1.00 89.44 262 PRO A CA 1
ATOM 1942 C C . PRO A 1 262 ? 5.813 -11.507 -11.714 1.00 89.44 262 PRO A C 1
ATOM 1944 O O . PRO A 1 262 ? 6.340 -12.485 -11.183 1.00 89.44 262 PRO A O 1
ATOM 1947 N N . PHE A 1 263 ? 4.707 -10.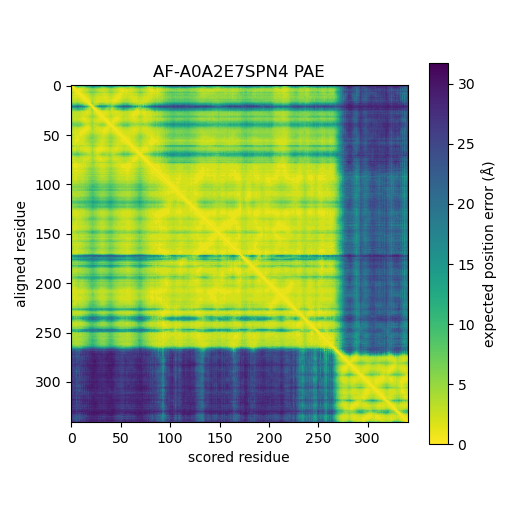944 -11.218 1.00 89.75 263 PHE A N 1
ATOM 1948 C CA . PHE A 1 263 ? 4.045 -11.431 -9.997 1.00 89.75 263 PHE A CA 1
ATOM 1949 C C . PHE A 1 263 ? 3.550 -12.886 -10.099 1.00 89.75 263 PHE A C 1
ATOM 1951 O O . PHE A 1 263 ? 3.393 -13.560 -9.080 1.00 89.75 263 PHE A O 1
ATOM 1958 N N . THR A 1 264 ? 3.355 -13.401 -11.318 1.00 88.56 264 THR A N 1
ATOM 1959 C CA . THR A 1 264 ? 3.016 -14.809 -11.584 1.00 88.56 264 THR A CA 1
ATOM 1960 C C . THR A 1 264 ? 4.140 -15.787 -11.240 1.00 88.56 264 THR A C 1
ATOM 1962 O O . THR A 1 264 ? 3.889 -16.986 -11.132 1.00 88.56 264 THR A O 1
ATOM 1965 N N . GLU A 1 265 ? 5.369 -15.299 -11.081 1.00 86.38 265 GLU A N 1
ATOM 1966 C CA . GLU A 1 265 ? 6.506 -16.077 -10.598 1.00 86.38 265 GLU A CA 1
ATOM 1967 C C . GLU A 1 265 ? 6.662 -15.910 -9.081 1.00 86.38 265 GLU A C 1
ATOM 1969 O O . GLU A 1 265 ? 6.228 -14.915 -8.496 1.00 86.38 265 GLU A O 1
ATOM 1974 N N . GLU A 1 266 ? 7.284 -16.886 -8.417 1.00 79.38 266 GLU A N 1
ATOM 1975 C CA . GLU A 1 266 ? 7.602 -16.737 -6.994 1.00 79.38 266 GLU A CA 1
ATOM 1976 C C . GLU A 1 266 ? 8.551 -15.548 -6.777 1.00 79.38 266 GLU A C 1
ATOM 1978 O O . GLU A 1 266 ? 9.433 -15.322 -7.613 1.00 79.38 266 GLU A O 1
ATOM 1983 N N . PRO A 1 267 ? 8.410 -14.802 -5.662 1.00 69.25 267 PRO A N 1
ATOM 1984 C CA . PRO A 1 267 ? 9.249 -13.652 -5.366 1.00 69.25 267 PRO A CA 1
ATOM 1985 C C . PRO A 1 267 ? 10.704 -14.098 -5.233 1.00 69.25 267 PRO A C 1
ATOM 1987 O O . PRO A 1 267 ? 11.166 -14.544 -4.183 1.00 69.25 267 PRO A O 1
ATOM 1990 N N . PHE A 1 268 ? 11.444 -13.976 -6.328 1.00 57.56 268 PHE A N 1
ATOM 1991 C CA . PHE A 1 268 ? 12.875 -14.186 -6.360 1.00 57.56 268 PHE A CA 1
ATOM 1992 C C . PHE A 1 268 ? 13.538 -12.820 -6.401 1.00 57.56 268 PHE A C 1
ATOM 1994 O O . PHE A 1 268 ? 13.556 -12.136 -7.427 1.00 57.56 268 PHE A O 1
ATOM 2001 N N . LEU A 1 269 ? 14.094 -12.416 -5.265 1.00 54.81 269 LEU A N 1
ATOM 2002 C CA . LEU A 1 269 ? 15.164 -11.438 -5.276 1.00 54.81 269 LEU A CA 1
ATOM 2003 C C . LEU A 1 269 ? 16.442 -12.236 -5.499 1.00 54.81 269 LEU A C 1
ATOM 2005 O O . LEU A 1 269 ? 16.801 -13.017 -4.612 1.00 54.81 269 LEU A O 1
ATOM 2009 N N . PRO A 1 270 ? 17.127 -12.097 -6.649 1.00 46.88 270 PRO A N 1
ATOM 2010 C CA . PRO A 1 270 ? 18.495 -12.564 -6.714 1.00 46.88 270 PRO A CA 1
ATOM 2011 C C . PRO A 1 270 ? 19.228 -11.851 -5.582 1.00 46.88 270 PRO A C 1
ATOM 2013 O O . PRO A 1 270 ? 19.397 -10.633 -5.617 1.00 46.88 270 PRO A O 1
ATOM 2016 N N . VAL A 1 271 ? 19.620 -12.596 -4.547 1.00 45.69 271 VAL A N 1
ATOM 2017 C CA . VAL A 1 271 ? 20.661 -12.119 -3.642 1.00 45.69 271 VAL A CA 1
ATOM 2018 C C . VAL A 1 271 ? 21.820 -11.788 -4.575 1.00 45.69 271 VAL A C 1
ATOM 2020 O O . VAL A 1 271 ? 22.207 -12.689 -5.328 1.00 45.69 271 VAL A O 1
ATOM 2023 N N . PRO A 1 272 ? 22.313 -10.536 -4.629 1.00 50.81 272 PRO A N 1
ATOM 2024 C CA . PRO A 1 272 ? 23.439 -10.222 -5.490 1.00 50.81 272 PRO A CA 1
ATOM 2025 C C . PRO A 1 272 ? 24.538 -11.219 -5.145 1.00 50.81 272 PRO A C 1
ATOM 2027 O O . PRO A 1 272 ? 24.960 -11.318 -3.990 1.00 50.81 272 PRO A O 1
ATOM 2030 N N . GLU A 1 273 ? 24.904 -12.052 -6.117 1.00 48.75 273 GLU A N 1
ATOM 2031 C CA . GLU A 1 273 ? 25.923 -13.061 -5.901 1.00 48.75 273 GLU A CA 1
ATOM 2032 C C . GLU A 1 273 ? 27.219 -12.303 -5.631 1.00 48.75 273 GLU A C 1
ATOM 2034 O O . GLU A 1 273 ? 27.794 -11.684 -6.525 1.00 48.75 273 GLU A O 1
ATOM 2039 N N . VAL A 1 274 ? 27.667 -12.298 -4.376 1.00 61.91 274 VAL A N 1
ATOM 2040 C CA . VAL A 1 274 ? 28.968 -11.731 -4.034 1.00 61.91 274 VAL A CA 1
ATOM 2041 C C . VAL A 1 274 ? 30.018 -12.712 -4.540 1.00 61.91 274 VAL A C 1
ATOM 2043 O O . VAL A 1 274 ? 30.438 -13.632 -3.836 1.00 61.91 274 VAL A O 1
ATOM 2046 N N . VAL A 1 275 ? 30.425 -12.539 -5.796 1.00 74.62 275 VAL A N 1
ATOM 2047 C CA . VAL A 1 275 ? 31.470 -13.354 -6.412 1.00 74.62 275 VAL A CA 1
ATOM 2048 C C . VAL A 1 275 ? 32.823 -12.870 -5.898 1.00 74.62 275 VAL A C 1
ATOM 2050 O O . VAL A 1 275 ? 33.358 -11.861 -6.355 1.00 74.62 275 VAL A O 1
ATOM 2053 N N . ILE A 1 276 ? 33.399 -13.615 -4.954 1.00 85.06 276 ILE A N 1
ATOM 2054 C CA . ILE A 1 276 ? 34.802 -13.462 -4.561 1.00 85.06 276 ILE A CA 1
ATOM 2055 C C . ILE A 1 276 ? 35.608 -14.510 -5.321 1.00 85.06 276 ILE A C 1
ATOM 2057 O O . ILE A 1 276 ? 35.469 -15.710 -5.083 1.00 85.06 276 ILE A O 1
ATOM 2061 N N . ARG A 1 277 ? 36.478 -14.068 -6.228 1.00 89.00 277 ARG A N 1
ATOM 2062 C CA . ARG A 1 277 ? 37.430 -14.954 -6.906 1.00 89.00 277 ARG A CA 1
ATOM 2063 C C . ARG A 1 277 ? 38.721 -14.980 -6.110 1.00 89.00 277 ARG A C 1
ATOM 2065 O O . ARG A 1 277 ? 39.277 -13.923 -5.820 1.00 89.00 277 ARG A O 1
ATOM 2072 N N . ALA A 1 278 ? 39.193 -16.176 -5.785 1.00 90.00 278 ALA A N 1
ATOM 2073 C CA . ALA A 1 278 ? 40.493 -16.399 -5.173 1.00 90.00 278 ALA A CA 1
ATOM 2074 C C . ALA A 1 278 ? 41.354 -17.223 -6.130 1.00 90.00 278 ALA A C 1
ATOM 2076 O O . ALA A 1 278 ? 40.974 -18.326 -6.517 1.00 90.00 278 ALA A O 1
ATOM 2077 N N . GLU A 1 279 ? 42.515 -16.697 -6.495 1.00 91.75 279 GLU A N 1
ATOM 2078 C CA . GLU A 1 279 ? 43.463 -17.373 -7.378 1.00 91.75 279 GLU A CA 1
ATOM 2079 C C . GLU A 1 279 ? 44.855 -17.374 -6.754 1.00 91.75 279 GLU A C 1
ATOM 2081 O O . GLU A 1 279 ? 45.242 -16.428 -6.065 1.00 91.75 279 GLU A O 1
ATOM 2086 N N . VAL A 1 280 ? 45.617 -18.443 -6.995 1.00 88.06 280 VAL A N 1
ATOM 2087 C CA . VAL A 1 280 ? 4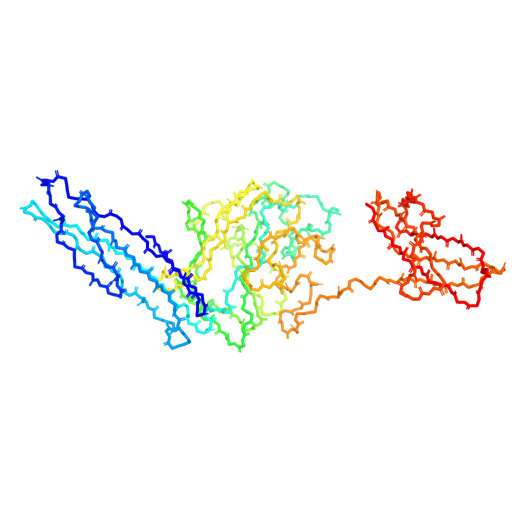7.026 -18.514 -6.602 1.00 88.06 280 VAL A CA 1
ATOM 2088 C C . VAL A 1 280 ? 47.887 -18.301 -7.837 1.00 88.06 280 VAL A C 1
ATOM 2090 O O . VAL A 1 280 ? 47.924 -19.155 -8.719 1.00 88.06 280 VAL A O 1
ATOM 2093 N N . ILE A 1 281 ? 48.595 -17.175 -7.882 1.00 84.25 281 ILE A N 1
ATOM 2094 C CA . ILE A 1 281 ? 49.507 -16.817 -8.975 1.00 84.25 281 ILE A CA 1
ATOM 2095 C C . ILE A 1 281 ? 50.847 -16.433 -8.348 1.00 84.25 281 ILE A C 1
ATOM 2097 O O . ILE A 1 281 ? 50.892 -15.638 -7.408 1.00 84.25 281 ILE A O 1
ATOM 2101 N N . ASP A 1 282 ? 51.940 -17.036 -8.820 1.00 87.44 282 ASP A N 1
ATOM 2102 C CA . ASP A 1 282 ? 53.313 -16.752 -8.371 1.00 87.44 282 ASP A CA 1
ATOM 2103 C C . ASP A 1 282 ? 53.507 -16.778 -6.839 1.00 87.44 282 ASP A C 1
ATOM 2105 O O . ASP A 1 282 ? 54.213 -15.955 -6.252 1.00 87.44 282 ASP A O 1
ATOM 2109 N N . GLY A 1 283 ? 52.848 -17.724 -6.159 1.00 86.06 283 GLY A N 1
ATOM 2110 C CA . GLY A 1 283 ? 52.942 -17.884 -4.702 1.00 86.06 283 GLY A CA 1
ATOM 2111 C C . GLY A 1 283 ? 52.194 -16.818 -3.890 1.00 86.06 283 GLY A C 1
ATOM 2112 O O . GLY A 1 283 ? 52.424 -16.689 -2.684 1.00 86.06 283 GLY A O 1
ATOM 2113 N N . LYS A 1 284 ? 51.296 -16.052 -4.517 1.00 90.25 284 LYS A N 1
ATOM 2114 C CA . LYS A 1 284 ? 50.376 -15.122 -3.852 1.00 90.25 284 LYS A CA 1
ATOM 2115 C C . LYS A 1 284 ? 48.937 -15.579 -4.030 1.00 90.25 284 LYS A C 1
ATOM 2117 O O . LYS A 1 284 ? 48.577 -16.055 -5.098 1.00 90.25 284 LYS A O 1
ATOM 2122 N N . ILE A 1 285 ? 48.128 -15.390 -2.993 1.00 91.62 285 ILE A N 1
ATOM 2123 C CA . ILE A 1 285 ? 46.672 -15.465 -3.088 1.00 91.62 285 ILE A CA 1
ATOM 2124 C C . ILE A 1 285 ? 46.180 -14.084 -3.505 1.00 91.62 285 ILE A C 1
ATOM 2126 O O . ILE A 1 285 ? 46.424 -13.107 -2.791 1.00 91.62 285 ILE A O 1
ATOM 2130 N N . SER A 1 286 ? 45.503 -14.018 -4.643 1.00 92.38 286 SER A N 1
ATOM 2131 C CA . SER A 1 286 ? 44.833 -12.830 -5.160 1.00 92.38 286 SER A CA 1
ATOM 2132 C C . SER A 1 286 ? 43.328 -13.002 -5.003 1.00 92.38 286 SER A C 1
ATOM 2134 O O . SER A 1 286 ? 42.756 -13.962 -5.512 1.00 92.38 286 SER A O 1
ATOM 2136 N N . LEU A 1 287 ? 42.701 -12.074 -4.289 1.00 93.50 287 LEU A N 1
ATOM 2137 C CA . LEU A 1 287 ? 41.258 -11.944 -4.149 1.00 93.50 287 LEU A CA 1
ATOM 2138 C C . LEU A 1 287 ? 40.771 -10.841 -5.087 1.00 93.50 287 LEU A C 1
ATOM 2140 O O . LEU A 1 287 ? 41.379 -9.771 -5.133 1.00 93.50 287 LEU A O 1
ATOM 2144 N N . SER A 1 288 ? 39.665 -11.071 -5.786 1.00 92.31 288 SER A N 1
ATOM 2145 C CA . SER A 1 288 ? 38.930 -10.028 -6.509 1.00 92.31 288 SER A CA 1
ATOM 2146 C C . SER A 1 288 ? 37.431 -10.153 -6.262 1.00 92.31 288 SER A C 1
ATOM 2148 O O . SER A 1 288 ? 36.929 -11.256 -6.049 1.00 92.31 288 SER A O 1
ATOM 2150 N N . TRP A 1 289 ? 36.742 -9.016 -6.222 1.00 91.50 289 TRP A N 1
ATOM 2151 C CA . TRP A 1 289 ? 35.312 -8.915 -5.925 1.00 91.50 289 TRP A CA 1
ATOM 2152 C C . TRP A 1 289 ? 34.720 -7.664 -6.577 1.00 91.50 289 TRP A C 1
ATOM 2154 O O . TRP A 1 289 ? 35.458 -6.769 -6.988 1.00 91.50 289 TRP A O 1
ATOM 2164 N N . GLU A 1 290 ? 33.396 -7.577 -6.656 1.00 86.50 290 GLU A N 1
ATOM 2165 C CA . GLU A 1 290 ? 32.717 -6.340 -7.047 1.00 86.50 290 GLU A CA 1
ATOM 2166 C C . GLU A 1 290 ? 32.762 -5.333 -5.889 1.00 86.50 290 GLU A C 1
ATOM 2168 O O . GLU A 1 290 ? 32.308 -5.618 -4.779 1.00 86.50 290 GLU A O 1
ATOM 2173 N N . ALA A 1 291 ? 33.350 -4.163 -6.127 1.00 83.12 291 ALA A N 1
ATOM 2174 C CA . ALA A 1 291 ? 33.482 -3.110 -5.129 1.00 83.12 291 ALA A CA 1
ATOM 2175 C C . ALA A 1 291 ? 32.478 -1.986 -5.394 1.00 83.12 291 ALA A C 1
ATOM 2177 O O . ALA A 1 291 ? 32.411 -1.442 -6.492 1.00 83.12 291 ALA A O 1
ATOM 2178 N N . ALA A 1 292 ? 31.740 -1.588 -4.364 1.00 77.69 292 ALA A N 1
ATOM 2179 C CA . ALA A 1 292 ? 30.878 -0.424 -4.399 1.00 77.69 292 ALA A CA 1
ATOM 2180 C C . ALA A 1 292 ? 31.731 0.853 -4.542 1.00 77.69 292 ALA A C 1
ATOM 2182 O O . ALA A 1 292 ? 32.712 1.017 -3.804 1.00 77.69 292 ALA A O 1
ATOM 2183 N N . PRO A 1 293 ? 31.362 1.780 -5.446 1.00 70.19 293 PRO A N 1
ATOM 2184 C CA . PRO A 1 293 ? 32.045 3.061 -5.574 1.00 70.19 293 PRO A CA 1
ATOM 2185 C C . PRO A 1 293 ? 32.079 3.787 -4.230 1.00 70.19 293 PRO A C 1
ATOM 2187 O O . PRO A 1 293 ? 31.072 3.826 -3.525 1.00 70.19 293 PRO A O 1
ATOM 2190 N N . THR A 1 294 ? 33.219 4.387 -3.880 1.00 70.44 294 THR A N 1
ATOM 2191 C CA . THR A 1 294 ? 33.434 5.174 -2.643 1.00 70.44 294 THR A CA 1
ATOM 2192 C C . THR A 1 294 ? 33.367 4.404 -1.317 1.00 70.44 294 THR A C 1
ATOM 2194 O O . THR A 1 294 ? 33.694 4.972 -0.273 1.00 70.44 294 THR A O 1
ATOM 2197 N N . ALA A 1 295 ? 33.009 3.116 -1.336 1.00 78.62 295 ALA A N 1
ATOM 2198 C CA . ALA A 1 295 ? 33.064 2.273 -0.153 1.00 78.62 295 ALA A CA 1
ATOM 2199 C C . ALA A 1 295 ? 34.517 1.985 0.243 1.00 78.62 295 ALA A C 1
ATOM 2201 O O . ALA A 1 295 ? 35.425 1.908 -0.590 1.00 78.62 295 ALA A O 1
ATOM 2202 N N . THR A 1 296 ? 34.723 1.835 1.545 1.00 88.56 296 THR A N 1
ATOM 2203 C CA . THR A 1 296 ? 36.027 1.548 2.132 1.00 88.56 296 THR A CA 1
ATOM 2204 C C . THR A 1 296 ? 36.048 0.094 2.592 1.00 88.56 296 THR A C 1
ATOM 2206 O O . THR A 1 296 ? 35.069 -0.384 3.156 1.00 88.56 296 THR A O 1
ATOM 2209 N N . TYR A 1 297 ? 37.135 -0.628 2.325 1.00 91.81 297 TYR A N 1
ATOM 2210 C CA . TYR A 1 297 ? 37.234 -2.059 2.603 1.00 91.81 297 TYR A CA 1
ATOM 2211 C C . TYR A 1 297 ? 38.432 -2.403 3.485 1.00 91.81 297 TYR A C 1
ATOM 2213 O O . TYR A 1 297 ? 39.548 -1.918 3.279 1.00 91.81 297 TYR A O 1
ATOM 2221 N N . THR A 1 298 ? 38.221 -3.347 4.393 1.00 95.75 298 THR A N 1
ATOM 2222 C CA . THR A 1 298 ? 39.250 -3.976 5.218 1.00 95.75 298 THR A CA 1
ATOM 2223 C C . THR A 1 298 ? 39.296 -5.471 4.922 1.00 95.75 298 THR A C 1
ATOM 2225 O O . THR A 1 298 ? 38.284 -6.164 5.014 1.00 95.75 298 THR A O 1
ATOM 2228 N N . VAL A 1 299 ? 40.477 -6.000 4.588 1.00 95.06 299 VAL A N 1
ATOM 2229 C CA . VAL A 1 299 ? 40.671 -7.447 4.408 1.00 95.06 299 VAL A CA 1
ATOM 2230 C C . VAL A 1 299 ? 41.307 -8.016 5.663 1.00 95.06 299 VAL A C 1
ATOM 2232 O O . VAL A 1 299 ? 42.439 -7.678 6.012 1.00 95.06 299 VAL A O 1
ATOM 2235 N N . LEU A 1 300 ? 40.590 -8.911 6.332 1.00 95.69 300 LEU A N 1
ATOM 2236 C CA . LEU A 1 300 ? 41.079 -9.668 7.475 1.00 95.69 300 LEU A CA 1
ATOM 2237 C C . LEU A 1 300 ? 41.556 -11.050 7.022 1.00 95.69 300 LEU A C 1
ATOM 2239 O O . LEU A 1 300 ? 40.980 -11.640 6.112 1.00 95.69 300 LEU A O 1
ATOM 2243 N N . GLY A 1 301 ? 42.569 -11.596 7.689 1.00 93.31 301 GLY A N 1
ATOM 2244 C CA . GLY A 1 301 ? 43.111 -12.926 7.428 1.00 93.31 301 GLY A CA 1
ATOM 2245 C C . GLY A 1 301 ? 43.178 -13.795 8.678 1.00 93.31 301 GLY A C 1
ATOM 2246 O O . GLY A 1 301 ? 43.418 -13.296 9.781 1.00 93.31 301 GLY A O 1
ATOM 2247 N N . SER A 1 302 ? 43.017 -15.105 8.501 1.00 92.62 302 SER A N 1
ATOM 2248 C CA . SER A 1 302 ? 43.253 -16.118 9.529 1.00 92.62 302 SER A CA 1
ATOM 2249 C C . SER A 1 302 ? 43.840 -17.407 8.950 1.00 92.62 302 SER A C 1
ATOM 2251 O O . SER A 1 302 ? 43.794 -17.658 7.750 1.00 92.62 302 SER A O 1
ATOM 2253 N N . GLN A 1 303 ? 44.401 -18.231 9.830 1.00 91.00 303 GLN A N 1
ATOM 2254 C CA . GLN A 1 303 ? 44.876 -19.588 9.532 1.00 91.00 303 GLN A CA 1
ATOM 2255 C C . GLN A 1 303 ? 43.849 -20.655 9.945 1.00 91.00 303 GLN A C 1
ATOM 2257 O O . GLN A 1 303 ? 44.027 -21.836 9.663 1.00 91.00 303 GLN A O 1
ATOM 2262 N N . ALA A 1 304 ? 42.769 -20.248 10.616 1.00 88.88 304 ALA A N 1
ATOM 2263 C CA . ALA A 1 304 ? 41.684 -21.117 11.037 1.00 88.88 304 ALA A CA 1
ATOM 2264 C C . ALA A 1 304 ? 40.343 -20.501 10.636 1.00 88.88 304 ALA A C 1
ATOM 2266 O O . ALA A 1 304 ? 40.153 -19.290 10.735 1.00 88.88 304 ALA A O 1
ATOM 2267 N N . VAL A 1 305 ? 39.399 -21.350 10.230 1.00 87.94 305 VAL A N 1
ATOM 2268 C CA . VAL A 1 305 ? 38.069 -20.917 9.775 1.00 87.94 305 VAL A CA 1
ATOM 2269 C C . VAL A 1 305 ? 37.322 -20.105 10.842 1.00 87.94 305 VAL A C 1
ATOM 2271 O O . VAL A 1 305 ? 36.667 -19.117 10.523 1.00 87.94 305 VAL A O 1
ATOM 2274 N N . ASN A 1 306 ? 37.508 -20.449 12.120 1.00 91.19 306 ASN A N 1
ATOM 2275 C CA . ASN A 1 306 ? 36.872 -19.779 13.258 1.00 91.19 306 ASN A CA 1
ATOM 2276 C C . ASN A 1 306 ? 37.681 -18.582 13.797 1.00 91.19 306 ASN A C 1
ATOM 2278 O O . ASN A 1 306 ? 37.344 -18.025 14.839 1.00 91.19 306 ASN A O 1
ATOM 2282 N N . GLY A 1 307 ? 38.756 -18.181 13.112 1.00 91.06 307 GLY A N 1
ATOM 2283 C CA . GLY A 1 307 ? 39.615 -17.085 13.538 1.00 91.06 307 GLY A CA 1
ATOM 2284 C C . GLY A 1 307 ? 40.691 -17.487 14.565 1.00 91.06 307 GLY A C 1
ATOM 2285 O O . GLY A 1 307 ? 40.974 -18.670 14.753 1.00 91.06 307 GLY A O 1
ATOM 2286 N N . PRO A 1 308 ? 41.333 -16.507 15.227 1.00 92.38 308 PRO A N 1
ATOM 2287 C CA . PRO A 1 308 ? 41.043 -15.076 15.145 1.00 92.38 308 PRO A CA 1
ATOM 2288 C C . PRO A 1 308 ? 41.405 -14.493 13.773 1.00 92.38 308 PRO A C 1
ATOM 2290 O O . PRO A 1 308 ? 42.413 -14.876 13.175 1.00 92.38 308 PRO A O 1
ATOM 2293 N N . TYR A 1 309 ? 40.585 -13.562 13.287 1.00 94.94 309 TYR A N 1
ATOM 2294 C CA . TYR A 1 309 ? 40.837 -12.803 12.061 1.00 94.94 309 TYR A CA 1
ATOM 2295 C C . TYR A 1 309 ? 41.526 -11.485 12.405 1.00 94.94 309 TYR A C 1
ATOM 2297 O O . TYR A 1 309 ? 41.092 -10.774 13.309 1.00 94.94 309 TYR A O 1
ATOM 2305 N N . LYS A 1 310 ? 42.614 -11.169 11.701 1.00 94.81 310 LYS A N 1
ATOM 2306 C CA . LYS A 1 310 ? 43.382 -9.933 11.902 1.00 94.81 310 LYS A CA 1
ATOM 2307 C C . LYS A 1 310 ? 43.461 -9.131 10.607 1.00 94.81 310 LYS A C 1
ATOM 2309 O O . LYS A 1 310 ? 43.578 -9.761 9.555 1.00 94.81 310 LYS A O 1
ATOM 2314 N N . PRO A 1 311 ? 43.453 -7.790 10.662 1.00 95.12 311 PRO A N 1
ATOM 2315 C CA . PRO A 1 311 ? 43.630 -6.969 9.471 1.00 95.12 311 PRO A CA 1
ATOM 2316 C C . PRO A 1 311 ? 44.935 -7.295 8.749 1.00 95.12 311 PRO A C 1
ATOM 2318 O O . PRO A 1 311 ? 46.011 -7.317 9.349 1.00 95.12 311 PRO A O 1
ATOM 2321 N N . LEU A 1 312 ? 44.822 -7.585 7.456 1.00 93.75 312 LEU A N 1
ATOM 2322 C CA . LEU A 1 312 ? 45.943 -7.671 6.525 1.00 93.75 312 LEU A CA 1
ATOM 2323 C C . LEU A 1 312 ? 46.131 -6.346 5.788 1.00 93.75 312 LEU A C 1
ATOM 2325 O O . LEU A 1 312 ? 47.256 -5.962 5.480 1.00 93.75 312 LEU A O 1
ATOM 2329 N N . THR A 1 313 ? 45.025 -5.661 5.508 1.00 94.50 313 THR A N 1
ATOM 2330 C CA . THR A 1 313 ? 44.993 -4.297 4.994 1.00 94.50 313 THR A CA 1
ATOM 2331 C C . THR A 1 313 ? 43.671 -3.652 5.378 1.00 94.50 313 THR A C 1
ATOM 2333 O O . THR A 1 313 ? 42.674 -4.344 5.586 1.00 94.50 313 THR A O 1
ATOM 2336 N N . GLU A 1 314 ? 43.682 -2.334 5.474 1.00 95.19 314 GLU A N 1
ATOM 2337 C CA . GLU A 1 314 ? 42.545 -1.523 5.873 1.00 95.19 314 GLU A CA 1
ATOM 2338 C C . GLU A 1 314 ? 42.412 -0.372 4.888 1.00 95.19 314 GLU A C 1
ATOM 2340 O O . GLU A 1 314 ? 43.393 0.073 4.285 1.00 95.19 314 GLU A O 1
ATOM 2345 N N . ARG A 1 315 ? 41.195 0.149 4.783 1.00 90.31 315 ARG A N 1
ATOM 2346 C CA . ARG A 1 315 ? 40.886 1.351 4.015 1.00 90.31 315 ARG A CA 1
ATOM 2347 C C . ARG A 1 315 ? 41.164 1.278 2.509 1.00 90.31 315 ARG A C 1
ATOM 2349 O O . ARG A 1 315 ? 41.529 2.282 1.900 1.00 90.31 315 ARG A O 1
ATOM 2356 N N . LEU A 1 316 ? 40.976 0.110 1.900 1.00 90.06 316 LEU A N 1
ATOM 2357 C CA . LEU A 1 316 ? 41.009 -0.031 0.445 1.00 90.06 316 LEU A CA 1
ATOM 2358 C C . LEU A 1 316 ? 39.803 0.678 -0.179 1.00 90.06 316 LEU A C 1
ATOM 2360 O O . LEU A 1 316 ? 38.681 0.505 0.287 1.00 90.06 316 LEU A O 1
ATOM 2364 N N . VAL A 1 317 ? 40.032 1.435 -1.248 1.00 88.00 317 VAL A N 1
ATOM 2365 C CA . VAL A 1 317 ? 38.988 2.118 -2.022 1.00 88.00 317 VAL A CA 1
ATOM 2366 C C . VAL A 1 317 ? 39.185 1.768 -3.489 1.00 88.00 317 VAL A C 1
ATOM 2368 O O . VAL A 1 317 ? 40.320 1.705 -3.967 1.00 88.00 317 VAL A O 1
ATOM 2371 N N . PHE A 1 318 ? 38.082 1.531 -4.193 1.00 86.06 318 PHE A N 1
ATOM 2372 C CA . PHE A 1 318 ? 38.089 1.181 -5.606 1.00 86.06 318 PHE A CA 1
ATOM 2373 C C . PHE A 1 318 ? 37.072 2.041 -6.351 1.00 86.06 318 PHE A C 1
ATOM 2375 O O . PHE A 1 318 ? 35.880 2.000 -6.060 1.00 86.06 318 PHE A O 1
ATOM 2382 N N . ASP A 1 319 ? 37.545 2.796 -7.339 1.00 74.00 319 ASP A N 1
ATOM 2383 C CA . ASP A 1 319 ? 36.702 3.734 -8.093 1.00 74.00 319 ASP A CA 1
ATOM 2384 C C . ASP A 1 319 ? 36.050 3.090 -9.332 1.00 74.00 319 ASP A C 1
ATOM 2386 O O . ASP A 1 319 ? 35.182 3.684 -9.965 1.00 74.00 319 ASP A O 1
ATOM 2390 N N . GLY A 1 320 ? 36.468 1.871 -9.693 1.00 70.88 320 GLY A N 1
ATOM 2391 C CA . GLY A 1 320 ? 36.108 1.201 -10.949 1.00 70.88 320 GLY A CA 1
ATOM 2392 C C . GLY A 1 320 ? 35.157 0.013 -10.815 1.00 70.88 320 GLY A C 1
ATOM 2393 O O . GLY A 1 320 ? 35.150 -0.838 -11.698 1.00 70.88 320 GLY A O 1
ATOM 2394 N N . GLY A 1 321 ? 34.428 -0.119 -9.703 1.00 77.25 321 GLY A N 1
ATOM 2395 C CA . GLY A 1 321 ? 33.491 -1.236 -9.505 1.00 77.25 321 GLY A CA 1
ATOM 2396 C C . GLY A 1 321 ? 34.148 -2.591 -9.193 1.00 77.25 321 GLY A C 1
ATOM 2397 O O . GLY A 1 321 ? 33.458 -3.561 -8.906 1.00 77.25 321 GLY A O 1
ATOM 2398 N N . SER A 1 322 ? 35.481 -2.686 -9.234 1.00 85.62 322 SER A N 1
ATOM 2399 C CA . SER A 1 322 ? 36.232 -3.928 -9.023 1.00 85.62 322 SER A CA 1
ATOM 2400 C C . SER A 1 322 ? 37.251 -3.758 -7.901 1.00 85.62 322 SER A C 1
ATOM 2402 O O . SER A 1 322 ? 38.189 -2.969 -8.010 1.00 85.62 322 SER A O 1
ATOM 2404 N N . GLY A 1 323 ? 37.085 -4.546 -6.844 1.00 89.62 323 GLY A N 1
ATOM 2405 C CA . GLY A 1 323 ? 38.014 -4.671 -5.732 1.00 89.62 323 GLY A CA 1
ATOM 2406 C C . GLY A 1 323 ? 39.062 -5.747 -5.979 1.00 89.62 323 GLY A C 1
ATOM 2407 O O . GLY A 1 323 ? 38.795 -6.760 -6.630 1.00 89.62 323 GLY A O 1
ATOM 2408 N N . SER A 1 324 ? 40.270 -5.532 -5.462 1.00 92.50 324 SER A N 1
ATOM 2409 C CA . SER A 1 324 ? 41.308 -6.562 -5.450 1.00 92.50 324 SER A CA 1
ATOM 2410 C C . SER A 1 324 ? 42.246 -6.450 -4.250 1.00 92.50 324 SER A C 1
ATOM 2412 O O . SER A 1 324 ? 42.520 -5.368 -3.735 1.00 92.50 324 SER A O 1
ATOM 2414 N N . PHE A 1 325 ? 42.757 -7.593 -3.803 1.00 94.25 325 PHE A N 1
ATOM 2415 C CA . PHE A 1 325 ? 43.748 -7.695 -2.738 1.00 94.25 325 PHE A CA 1
ATOM 2416 C C . PHE A 1 325 ? 44.675 -8.873 -3.018 1.00 94.25 325 PHE A C 1
ATOM 2418 O O . PHE A 1 325 ? 44.216 -9.922 -3.454 1.00 94.25 325 PHE A O 1
ATOM 2425 N N . SER A 1 326 ? 45.972 -8.740 -2.733 1.00 92.31 326 SER A N 1
ATOM 2426 C CA . SER A 1 326 ? 46.900 -9.871 -2.822 1.00 92.31 326 SER A CA 1
ATOM 2427 C C . SER A 1 326 ? 47.779 -9.988 -1.584 1.00 92.31 326 SER A C 1
ATOM 2429 O O . SER A 1 326 ? 48.205 -8.992 -0.999 1.00 92.31 326 SER A O 1
ATOM 2431 N N . SER A 1 327 ? 48.071 -11.225 -1.190 1.00 90.56 327 SER A N 1
ATOM 2432 C CA . SER A 1 327 ? 48.949 -11.539 -0.063 1.00 90.56 327 SER A CA 1
ATOM 2433 C C . SER A 1 327 ? 49.781 -12.783 -0.369 1.00 90.56 327 SER A C 1
ATOM 2435 O O . SER A 1 327 ? 49.318 -13.654 -1.105 1.00 90.56 327 SER A O 1
ATOM 2437 N N . PRO A 1 328 ? 51.007 -12.919 0.168 1.00 88.31 328 PRO A N 1
ATOM 2438 C CA . PRO A 1 328 ? 51.773 -14.146 -0.008 1.00 88.31 328 PRO A CA 1
ATOM 2439 C C . PRO A 1 328 ? 51.025 -15.364 0.561 1.00 88.31 328 PRO A C 1
ATOM 2441 O O . PRO A 1 328 ? 50.480 -15.300 1.669 1.00 88.31 328 PRO A O 1
ATOM 2444 N N . ALA A 1 329 ? 51.058 -16.483 -0.164 1.00 84.38 329 ALA A N 1
ATOM 2445 C CA . ALA A 1 329 ? 50.473 -17.762 0.237 1.00 84.38 329 ALA A CA 1
ATOM 2446 C C . ALA A 1 329 ? 51.357 -18.443 1.301 1.00 84.38 329 ALA A C 1
ATOM 2448 O O . ALA A 1 329 ? 52.087 -19.394 1.032 1.00 84.38 329 ALA A O 1
ATOM 2449 N N . LYS A 1 330 ? 51.376 -17.887 2.519 1.00 76.69 330 LYS A N 1
ATOM 2450 C CA . LYS A 1 330 ? 52.332 -18.265 3.583 1.00 76.69 330 LYS A CA 1
ATOM 2451 C C . LYS A 1 330 ? 52.007 -19.587 4.283 1.00 76.69 330 LYS A C 1
ATOM 2453 O O . LYS A 1 330 ? 52.778 -20.010 5.140 1.00 76.69 330 LYS A O 1
ATOM 2458 N N . ALA A 1 331 ? 50.869 -20.203 3.979 1.00 76.44 331 ALA A N 1
ATOM 2459 C CA . ALA A 1 331 ? 50.408 -21.420 4.632 1.00 76.44 331 ALA A CA 1
ATOM 2460 C C . ALA A 1 331 ? 49.508 -22.246 3.711 1.00 76.44 331 ALA A C 1
ATOM 2462 O O . ALA A 1 331 ? 48.932 -21.717 2.764 1.00 76.44 331 ALA A O 1
ATOM 2463 N N . ALA A 1 332 ? 49.365 -23.533 4.038 1.00 74.38 332 ALA A N 1
ATOM 2464 C CA . ALA A 1 332 ? 48.518 -24.468 3.298 1.00 74.38 332 ALA A CA 1
ATOM 2465 C C . ALA A 1 332 ? 47.026 -24.093 3.336 1.00 74.38 332 ALA A C 1
ATOM 2467 O O . ALA A 1 332 ? 46.299 -24.408 2.399 1.00 74.38 332 ALA A O 1
ATOM 2468 N N . THR A 1 333 ? 46.585 -23.394 4.388 1.00 80.75 333 THR A N 1
ATOM 2469 C CA . THR A 1 333 ? 45.196 -22.954 4.542 1.00 80.75 333 THR A CA 1
ATOM 2470 C C . THR A 1 333 ? 45.168 -21.510 5.012 1.00 80.75 333 THR A C 1
ATOM 2472 O O . THR A 1 333 ? 45.731 -21.189 6.052 1.00 80.75 333 THR A O 1
ATOM 2475 N N . GLN A 1 334 ? 44.506 -20.631 4.267 1.00 88.06 334 GLN A N 1
ATOM 2476 C CA . GLN A 1 334 ? 44.305 -19.237 4.653 1.00 88.06 334 GLN A CA 1
ATOM 2477 C C . GLN A 1 334 ? 42.845 -18.867 4.427 1.00 88.06 334 GLN A C 1
ATOM 2479 O O . GLN A 1 334 ? 42.272 -19.179 3.387 1.00 88.06 334 GLN A O 1
ATOM 2484 N N . PHE A 1 335 ? 42.256 -18.204 5.412 1.00 91.44 335 PHE A N 1
ATOM 2485 C CA . PHE A 1 335 ? 40.881 -17.727 5.382 1.00 91.44 335 PHE A CA 1
ATOM 2486 C C . PHE A 1 335 ? 40.887 -16.210 5.370 1.00 91.44 335 PHE A C 1
ATOM 2488 O O . PHE A 1 335 ? 41.720 -15.588 6.035 1.00 91.44 335 PHE A O 1
ATOM 2495 N N . PHE A 1 336 ? 39.947 -15.621 4.643 1.00 93.38 336 PHE A N 1
ATOM 2496 C CA . PHE A 1 336 ? 39.853 -14.179 4.481 1.00 93.38 336 PHE A CA 1
ATOM 2497 C C . PHE A 1 336 ? 38.431 -13.704 4.754 1.00 93.38 336 PHE A C 1
ATOM 2499 O O . PHE A 1 336 ? 37.470 -14.403 4.442 1.00 93.38 336 PHE A O 1
ATOM 2506 N N . ILE A 1 337 ? 38.312 -12.504 5.313 1.00 92.75 337 ILE A N 1
ATOM 2507 C CA . ILE A 1 337 ? 37.056 -11.756 5.395 1.00 92.75 337 ILE A CA 1
ATOM 2508 C C . ILE A 1 337 ? 37.294 -10.424 4.700 1.00 92.75 337 ILE A C 1
ATOM 2510 O O . ILE A 1 337 ? 38.235 -9.714 5.049 1.00 92.75 337 ILE A O 1
ATOM 2514 N N . ILE A 1 338 ? 36.441 -10.084 3.741 1.00 92.19 338 ILE A N 1
ATOM 2515 C CA . ILE A 1 338 ? 36.399 -8.754 3.136 1.00 92.19 338 ILE A CA 1
ATOM 2516 C C . ILE A 1 338 ? 35.273 -8.006 3.839 1.00 92.19 338 ILE A C 1
ATOM 2518 O O . ILE A 1 338 ? 34.104 -8.359 3.702 1.00 92.19 338 ILE A O 1
ATOM 2522 N N . LYS A 1 339 ? 35.633 -7.018 4.649 1.00 90.25 339 LYS A N 1
ATOM 2523 C CA . LYS A 1 339 ? 34.700 -6.199 5.411 1.00 90.25 339 LYS A CA 1
ATOM 2524 C C . LYS A 1 339 ? 34.539 -4.853 4.713 1.00 90.25 339 LYS A C 1
ATOM 2526 O O . LYS A 1 339 ? 35.542 -4.234 4.374 1.00 90.25 339 LYS A O 1
ATOM 2531 N N . VAL A 1 340 ? 33.299 -4.412 4.526 1.00 85.94 340 VAL A N 1
ATOM 2532 C CA . VAL A 1 340 ? 32.997 -3.015 4.187 1.00 85.94 340 VAL A CA 1
ATOM 2533 C C . VAL A 1 340 ? 32.985 -2.214 5.488 1.00 85.94 340 VAL A C 1
ATOM 2535 O O . VAL A 1 340 ? 32.368 -2.652 6.464 1.00 85.94 340 VAL A O 1
ATOM 2538 N N . ASP A 1 341 ? 33.719 -1.107 5.515 1.00 80.69 341 ASP A N 1
ATOM 2539 C CA . ASP A 1 341 ? 33.837 -0.191 6.654 1.00 80.69 341 ASP A CA 1
ATOM 2540 C C . ASP A 1 341 ? 32.821 0.954 6.590 1.00 80.69 341 ASP A C 1
ATOM 2542 O O . ASP A 1 341 ? 32.512 1.428 5.471 1.00 80.69 341 ASP A O 1
#

Nearest PDB structures (foldseek):
  8dfq-assembly1_B  TM=2.246E-01  e=1.013E-04  Homo sapiens
  8pb1-assembly1_C  TM=3.608E-01  e=3.651E-02  Mus musculus
  8dfp-assembly1_A  TM=2.274E-01  e=1.676E-03  Homo sapiens
  9eq4-assembly1_X  TM=2.290E-01  e=1.690E-02  Homo sapiens
  8c1c-assembly1_H  TM=1.455E-01  e=8.732E-03  Homo sapiens

pLDDT: mean 90.09, std 8.84, range [45.69, 98.75]

Solvent-accessible surface area (backbone atoms only — not comparable to full-atom values): 18792 Å² total; per-residue (Å²): 111,86,40,57,50,56,63,78,43,76,51,75,49,77,46,79,46,76,38,91,89,49,102,41,51,48,53,73,52,67,41,62,85,59,46,76,46,74,48,101,82,32,27,35,40,36,39,33,75,46,65,48,45,83,87,41,46,60,36,71,48,72,35,34,42,37,39,35,57,100,89,50,73,50,80,45,72,42,55,36,31,20,60,30,81,69,48,72,28,42,37,74,43,38,39,27,41,29,43,40,66,50,80,87,44,94,42,34,58,72,52,48,30,90,57,61,71,54,70,94,39,23,73,32,46,52,20,35,40,32,36,32,25,77,39,89,58,65,41,81,32,45,55,15,37,36,27,48,87,86,46,61,19,30,75,34,48,88,85,40,60,38,31,41,26,16,18,35,37,41,24,11,40,63,94,69,76,67,57,68,56,65,54,92,55,40,45,76,43,55,13,67,66,28,99,56,15,59,63,58,45,46,73,34,46,41,45,38,35,25,41,60,90,64,47,57,63,36,74,50,73,51,59,66,50,43,87,33,22,18,34,25,45,51,95,43,92,93,38,60,75,41,56,28,43,79,73,56,74,35,34,64,37,81,60,33,38,71,62,56,47,52,47,79,46,79,93,61,68,78,71,79,78,82,58,69,48,77,45,78,56,96,67,23,39,35,40,36,33,78,27,59,68,85,43,32,30,29,38,27,38,21,75,39,96,90,42,76,69,42,77,76,45,68,72,45,70,27,86,78,43,52,34,73,50,74,46,72,58,85,57,99,52,74,37,75,45,84,40,80,105

Foldseek 3Di:
DFAEDEAQDKDKDKDKADDPPDQAEFDKDKDDDWDWDADPSRIIIIMDMDHDHLVCAQHWRWIKIWTDDPVGIDIDTYTYHHHHPQLLQKEFFKWDQAADLDPPDPLQQVLAFPDGDHSVCCNFFVTKIKIARLADAKDDQAQKWKDWPPDTFDHDHPPPIQHHLWIEIAGGDDPDDGGGDDDPSYHYHWRDRDPSRRNADQQKIKMFIAGNVRHTSDIAIDGHADHNAMWGAPPDPPRHTDQLCVQQVDRYAHTPASVNHHSVDDRDRPPPPFDWDWDQDPQKTKTKTFDDAPWFKWKWKAQDPVDPTDTPDTGDHDHPRMDMDMDGNPDPGMDMDIDTD

Sequence (341 aa):
MDHFILPGETAVIEALIRNPAENKAATVTPTGNWNLTENDANETVAKLVLSPSEADKGALLDIALEAENIEGSQLFEWQIYVPSASEQQVEITEILANPTAKESDPQYNPLRRETPSSSNKISVEDEYIEIANLGQVDVDMEGWSLSDAVALRSNFYEGDVLAKRGAVIVYGGRLSGSEPILGDGVLALPATESTSGLGLNNSGDTVTLRNAEGYVIDRIKFGKAPGGGSLTRHPGPSAPFVAHANIAGKGISPGAWPSGAPFTEEPFLPVPEVVIRAEVIDGKISLSWEAAPTATYTVLGSQAVNGPYKPLTERLVFDGGSGSFSSPAKAATQFFIIKVD

Secondary structure (DSSP, 8-state):
--EE--TT--EEEEEEE--SSSSSPPEEEEESS-EEEE-TTSPEEEEEEE---GGGTT-EEEEEEEEE-SS-EEEEEEEEE---TTGGGEEEEEEESSB---TTSTTSSTT--SSPPPTTTHHHHS-EEEEEE-SSS-EE-TT-EEEESS-EEEE--TT-EE-TTEEEEEESS-SSSS-----TTEEEEE--SSTTTT---TT--EEEEE-TTS-EEEEEE--SPPSBS-EEE-SSTTPPEEETHHHHS-S--TTB-TTS-BTTS-----------EEEEETTEEEEEEE--TT-EEEEEEESSTT---EEEEEEEE-SSSEEEEEEE--SS--EEEEEE-

Mean predicted aligned error: 11.08 Å